Protein AF-0000000086485272 (afdb_homodimer)

InterPro domains:
  IPR001079 Galectin, carbohydrate recognition domain [PF00337] (6-134)
  IPR001079 Galectin, carbohydrate recognition domain [PS51304] (6-136)
  IPR001079 Galectin, carbohydrate recognition domain [SM00276] (4-136)
  IPR001079 Galectin, carbohydrate recognition domain [SM00908] (10-135)
  IPR001079 Galectin, carbohydrate recognition domain [cd00070] (5-134)
  IPR013320 Concanavalin A-like lectin/glucanase domain superfamily [SSF49899] (3-135)
  IPR044156 Galectin-like [PTHR11346] (3-134)

Solvent-accessible surface area (backbone atoms only — not comparable to full-atom values): 14208 Å² total; per-residue (Å²): 130,86,54,80,56,48,74,44,78,33,94,85,38,44,52,62,32,28,35,35,41,40,32,30,32,31,41,74,83,38,42,38,30,36,43,32,34,18,45,46,92,52,87,75,41,34,20,65,33,35,41,32,46,25,61,74,77,55,34,30,42,34,35,33,31,52,89,80,37,74,56,74,75,44,69,49,86,53,55,98,70,50,64,67,34,74,49,41,36,38,44,28,27,34,91,62,24,42,36,32,26,50,70,90,36,83,60,44,75,46,63,61,83,52,72,61,63,50,27,32,26,42,36,41,34,53,40,55,48,79,71,46,77,44,79,82,130,85,54,78,59,46,73,45,78,34,93,84,39,45,52,63,32,29,34,37,40,41,31,32,31,30,43,74,83,38,41,40,30,36,42,33,34,18,45,44,91,53,85,74,41,34,18,66,34,34,42,33,47,25,61,74,75,54,35,29,40,34,34,32,30,52,90,77,36,72,56,75,75,43,68,50,84,56,55,97,71,50,65,67,35,74,50,42,36,38,43,29,27,32,90,61,24,40,36,31,26,52,72,90,37,82,60,44,75,45,64,59,82,52,71,61,62,51,28,31,28,42,35,42,33,52,40,57,48,80,71,47,78,44,80,83

Sequence (272 aa):
MTTTPHKTVLPEGIRVGNVMRIRGVVPDQAGRFHVNLLCSEEQGADAALHFNPRLDTSEVVFNTKEQGKWGREERGAGIPFQRGQPFEVLIIVTEDSFKTVVGDQEYLLFRHRMPPARVHLVEVGGDVQLHSLKVFMTTTPHKTVLPEGIRVGNVMRIRGVVPDQAGRFHVNLLCSEEQGADAALHFNPRLDTSEVVFNTKEQGKWGREERGAGIPFQRGQPFEVLIIVTEDSFKTVVGDQEYLLFRHRMPPARVHLVEVGGDVQLHSLKVF

Secondary structure (DSSP, 8-state):
-----EEEE-TT---TT-EEEEEEE--TT--BEEEEEES-SSTT--EEEEEEEETTTTEEEEEEEETTEE---EE-SS----TTSEEEEEEEE-SSEEEEEETTEEEEEEE-SS-GGG--EEEEEES-EEEEEEE-/-----EEEE-TT---TT-EEEEEEE--TT--BEEEEEES-SSTT--EEEEEEEETTTTEEEEEEEETTEE---EE-SS----TTSEEEEEEEE-SSEEEEEETTEEEEEEE-SS-GGG--EEEEEES-EEEEEEE-

pLDDT: mean 95.89, std 7.11, range [39.34, 98.88]

Structure (mmCIF, N/CA/C/O backbone):
data_AF-0000000086485272-model_v1
#
loop_
_entity.id
_entity.type
_entity.pdbx_description
1 polymer Galectin
#
loop_
_atom_site.group_PDB
_atom_site.id
_atom_site.type_symbol
_atom_site.label_atom_id
_atom_site.label_alt_id
_atom_site.label_comp_id
_atom_site.label_asym_id
_atom_site.label_entity_id
_atom_site.label_seq_id
_atom_site.pdbx_PDB_ins_code
_atom_site.Cartn_x
_atom_site.Cartn_y
_atom_site.Cartn_z
_atom_site.occupancy
_atom_site.B_iso_or_equiv
_atom_site.auth_seq_id
_atom_site.auth_comp_id
_atom_site.auth_asym_id
_atom_site.auth_atom_id
_atom_site.pdbx_PDB_model_num
ATOM 1 N N . MET A 1 1 ? -12.383 17.422 23.625 1 39.34 1 MET A N 1
ATOM 2 C CA . MET A 1 1 ? -11.727 16.266 24.25 1 39.34 1 MET A CA 1
ATOM 3 C C . MET A 1 1 ? -10.523 15.828 23.422 1 39.34 1 MET A C 1
ATOM 5 O O . MET A 1 1 ? -10.656 15.469 22.25 1 39.34 1 MET A O 1
ATOM 9 N N . THR A 1 2 ? -9.398 16.531 23.656 1 51.19 2 THR A N 1
ATOM 10 C CA . THR A 1 2 ? -8.18 16.312 22.891 1 51.19 2 THR A CA 1
ATOM 11 C C . THR A 1 2 ? -7.703 14.867 23.031 1 51.19 2 THR A C 1
ATOM 13 O O . THR A 1 2 ? -7.469 14.391 24.141 1 51.19 2 THR A O 1
ATOM 16 N N . THR A 1 3 ? -8.258 13.906 22.266 1 66.81 3 THR A N 1
ATOM 17 C CA . THR A 1 3 ? -7.895 12.492 22.375 1 66.81 3 THR A CA 1
ATOM 18 C C . THR A 1 3 ? -6.398 12.305 22.172 1 66.81 3 THR A C 1
ATOM 20 O O . THR A 1 3 ? -5.77 13.047 21.406 1 66.81 3 THR A O 1
ATOM 23 N N . THR A 1 4 ? -5.715 11.789 23.266 1 86.19 4 THR A N 1
ATOM 24 C CA . THR A 1 4 ? -4.297 11.445 23.234 1 86.19 4 THR A CA 1
ATOM 25 C C . THR A 1 4 ? -3.934 10.797 21.906 1 86.19 4 THR A C 1
ATOM 27 O O . THR A 1 4 ? -4.578 9.828 21.484 1 86.19 4 THR A O 1
ATOM 30 N N . PRO A 1 5 ? -2.963 11.445 21.281 1 92.69 5 PRO A N 1
ATOM 31 C CA . PRO A 1 5 ? -2.566 10.867 19.984 1 92.69 5 PRO A CA 1
ATOM 32 C C . PRO A 1 5 ? -2.051 9.438 20.125 1 92.69 5 PRO A C 1
ATOM 34 O O . PRO A 1 5 ? -1.473 9.078 21.156 1 92.69 5 PRO A O 1
ATOM 37 N N . HIS A 1 6 ? -2.373 8.672 19.141 1 95.5 6 HIS A N 1
ATOM 38 C CA . HIS A 1 6 ? -1.81 7.332 19.016 1 95.5 6 HIS A CA 1
ATOM 39 C C . HIS A 1 6 ? -0.39 7.379 18.469 1 95.5 6 HIS A C 1
ATOM 41 O O . HIS A 1 6 ? -0.123 8.094 17.5 1 95.5 6 HIS A O 1
ATOM 47 N N . LYS A 1 7 ? 0.5 6.645 19.062 1 95.25 7 LYS A N 1
ATOM 48 C CA . LYS A 1 7 ? 1.887 6.617 18.609 1 95.25 7 LYS A CA 1
ATOM 49 C C . LYS A 1 7 ? 2.357 5.184 18.375 1 95.25 7 LYS A C 1
ATOM 51 O O . LYS A 1 7 ? 2.061 4.285 19.156 1 95.25 7 LYS A O 1
ATOM 56 N N . THR A 1 8 ? 2.949 4.984 17.328 1 95.56 8 THR A N 1
ATOM 57 C CA . THR A 1 8 ? 3.59 3.719 16.984 1 95.56 8 THR A CA 1
ATOM 58 C C . THR A 1 8 ? 5.082 3.918 16.75 1 95.56 8 THR A C 1
ATOM 60 O O . THR A 1 8 ? 5.477 4.652 15.836 1 95.56 8 THR A O 1
ATOM 63 N N . VAL A 1 9 ? 5.852 3.309 17.547 1 96.12 9 VAL A N 1
ATOM 64 C CA . VAL A 1 9 ? 7.301 3.404 17.391 1 96.12 9 VAL A CA 1
ATOM 65 C C . VAL A 1 9 ? 7.762 2.488 16.266 1 96.12 9 VAL A C 1
ATOM 67 O O . VAL A 1 9 ? 7.238 1.387 16.094 1 96.12 9 VAL A O 1
ATOM 70 N N . LEU A 1 10 ? 8.664 2.979 15.492 1 95.81 10 LEU A N 1
ATOM 71 C CA . LEU A 1 10 ? 9.281 2.229 14.406 1 95.81 10 LEU A CA 1
ATOM 72 C C . LEU A 1 10 ? 10.727 1.869 14.734 1 95.81 10 LEU A C 1
ATOM 74 O O . LEU A 1 10 ? 11.648 2.576 14.328 1 95.81 10 LEU A O 1
ATOM 78 N N . PRO A 1 11 ? 10.961 0.787 15.352 1 89.19 11 PRO A N 1
ATOM 79 C CA . PRO A 1 11 ? 12.305 0.462 15.844 1 89.19 11 PRO A CA 1
ATOM 80 C C . PRO A 1 11 ? 13.344 0.426 14.727 1 89.19 11 PRO A C 1
ATOM 82 O O . PRO A 1 11 ? 14.5 0.796 14.945 1 89.19 11 PRO A O 1
ATOM 85 N N . GLU A 1 12 ? 12.977 0.047 13.492 1 89.31 12 GLU A N 1
ATOM 86 C CA . GLU A 1 12 ? 13.922 -0.072 12.383 1 89.31 12 GLU A CA 1
ATOM 87 C C . GLU A 1 12 ? 13.922 1.188 11.523 1 89.31 12 GLU A C 1
ATOM 89 O O . GLU A 1 12 ? 14.641 1.262 10.523 1 89.31 12 GLU A O 1
ATOM 94 N N . GLY A 1 13 ? 13.148 2.164 11.992 1 93.69 13 GLY A N 1
ATOM 95 C CA . GLY A 1 13 ? 13 3.334 11.133 1 93.69 13 GLY A CA 1
ATOM 96 C C . GLY A 1 13 ? 12.273 3.039 9.836 1 93.69 13 GLY A C 1
ATOM 97 O O . GLY A 1 13 ? 11.586 2.021 9.719 1 93.69 13 GLY A O 1
ATOM 98 N N . ILE A 1 14 ? 12.328 4.059 8.93 1 95.31 14 ILE A N 1
ATOM 99 C CA . ILE A 1 14 ? 11.672 3.82 7.652 1 95.31 14 ILE A CA 1
ATOM 100 C C . ILE A 1 14 ? 12.68 3.951 6.52 1 95.31 14 ILE A C 1
ATOM 102 O O . ILE A 1 14 ? 13.68 4.66 6.648 1 95.31 14 ILE A O 1
ATOM 106 N N . ARG A 1 15 ? 12.539 3.258 5.5 1 94.31 15 ARG A N 1
ATOM 107 C CA . ARG A 1 15 ? 13.336 3.287 4.281 1 94.31 15 ARG A CA 1
ATOM 108 C C . ARG A 1 15 ? 12.453 3.219 3.043 1 94.31 15 ARG A C 1
ATOM 110 O O . ARG A 1 15 ? 11.258 2.945 3.145 1 94.31 15 ARG A O 1
ATOM 117 N N . VAL A 1 16 ? 13.086 3.461 1.922 1 94.56 16 VAL A N 1
ATOM 118 C CA . VAL A 1 16 ? 12.383 3.363 0.649 1 94.56 16 VAL A CA 1
ATOM 119 C C . VAL A 1 16 ? 11.688 2.004 0.545 1 94.56 16 VAL A C 1
ATOM 121 O O . VAL A 1 16 ? 12.281 0.974 0.874 1 94.56 16 VAL A O 1
ATOM 124 N N . GLY A 1 17 ? 10.461 2.055 0.183 1 93.56 17 GLY A N 1
ATOM 125 C CA . GLY A 1 17 ? 9.711 0.816 0.055 1 93.56 17 GLY A CA 1
ATOM 126 C C . GLY A 1 17 ? 8.797 0.545 1.238 1 93.56 17 GLY A C 1
ATOM 127 O O . GLY A 1 17 ? 7.898 -0.29 1.156 1 93.56 17 GLY A O 1
ATOM 128 N N . ASN A 1 18 ? 9.07 1.239 2.35 1 96.5 18 ASN A N 1
ATOM 129 C CA . ASN A 1 18 ? 8.117 1.126 3.451 1 96.5 18 ASN A CA 1
ATOM 130 C C . ASN A 1 18 ? 6.77 1.752 3.096 1 96.5 18 ASN A C 1
ATOM 132 O O . ASN A 1 18 ? 6.715 2.752 2.379 1 96.5 18 ASN A O 1
ATOM 136 N N . VAL A 1 19 ? 5.711 1.141 3.52 1 97.44 19 VAL A N 1
ATOM 137 C CA . VAL A 1 19 ? 4.352 1.636 3.344 1 97.44 19 VAL A CA 1
ATOM 138 C C . VAL A 1 19 ? 3.639 1.68 4.695 1 97.44 19 VAL A C 1
ATOM 140 O O . VAL A 1 19 ? 3.678 0.71 5.457 1 97.44 19 VAL A O 1
ATOM 143 N N . MET A 1 20 ? 3.096 2.777 5.07 1 97.81 20 MET A N 1
ATOM 144 C CA . MET A 1 20 ? 2.225 2.906 6.234 1 97.81 20 MET A CA 1
ATOM 145 C C . MET A 1 20 ? 0.76 2.971 5.812 1 97.81 20 MET A C 1
ATOM 147 O O . MET A 1 20 ? 0.395 3.764 4.941 1 97.81 20 MET A O 1
ATOM 151 N N . ARG A 1 21 ? 0.016 2.129 6.336 1 98.25 21 ARG A N 1
ATOM 152 C CA . ARG A 1 21 ? -1.421 2.119 6.078 1 98.25 21 ARG A CA 1
ATOM 153 C C . ARG A 1 21 ? -2.197 2.592 7.305 1 98.25 21 ARG A C 1
ATOM 155 O O . ARG A 1 21 ? -2.094 1.997 8.375 1 98.25 21 ARG A O 1
ATOM 162 N N . ILE A 1 22 ? -2.963 3.654 7.137 1 98.5 22 ILE A N 1
ATOM 163 C CA . ILE A 1 22 ? -3.775 4.219 8.211 1 98.5 22 ILE A CA 1
ATOM 164 C C . ILE A 1 22 ? -5.254 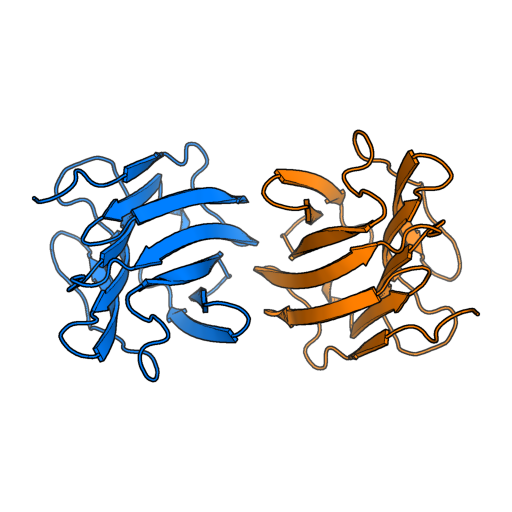4.121 7.84 1 98.5 22 ILE A C 1
ATOM 166 O O . ILE A 1 22 ? -5.668 4.586 6.777 1 98.5 22 ILE A O 1
ATOM 170 N N . ARG A 1 23 ? -5.996 3.486 8.641 1 98.38 23 ARG A N 1
ATOM 171 C CA . ARG A 1 23 ? -7.438 3.375 8.438 1 98.38 23 ARG A CA 1
ATOM 172 C C . ARG A 1 23 ? -8.203 3.939 9.633 1 98.38 23 ARG A C 1
ATOM 174 O O . ARG A 1 23 ? -7.801 3.736 10.781 1 98.38 23 ARG A O 1
ATOM 181 N N . GLY A 1 24 ? -9.258 4.652 9.328 1 98.12 24 GLY A N 1
ATOM 182 C CA . GLY A 1 24 ? -10.102 5.207 10.367 1 98.12 24 GLY A CA 1
ATOM 183 C C . GLY A 1 24 ? -11.391 5.809 9.836 1 98.12 24 GLY A C 1
ATOM 184 O O . GLY A 1 24 ? -11.781 5.543 8.695 1 98.12 24 GLY A O 1
ATOM 185 N N . VAL A 1 25 ? -12.039 6.566 10.703 1 98.38 25 VAL A N 1
ATOM 186 C CA . VAL A 1 25 ? -13.258 7.293 10.359 1 98.38 25 VAL A CA 1
ATOM 187 C C . VAL A 1 25 ? -13.133 8.75 10.805 1 98.38 25 VAL A C 1
ATOM 189 O O . VAL A 1 25 ? -12.609 9.031 11.883 1 98.38 25 VAL A O 1
ATOM 192 N N . VAL A 1 26 ? -13.578 9.555 9.938 1 97.75 26 VAL A N 1
ATOM 193 C CA . VAL A 1 26 ? -13.664 10.961 10.32 1 97.75 26 VAL A CA 1
ATOM 194 C C . VAL A 1 26 ? -14.992 11.227 11.023 1 97.75 26 VAL A C 1
ATOM 196 O O . VAL A 1 26 ? -16.047 11.156 10.406 1 97.75 26 VAL A O 1
ATOM 199 N N . PRO A 1 27 ? -14.867 11.57 12.312 1 97.81 27 PRO A N 1
ATOM 200 C CA . PRO A 1 27 ? -16.125 11.805 13.016 1 97.81 27 PRO A CA 1
ATOM 201 C C . PRO A 1 27 ? -16.953 12.938 12.406 1 97.81 27 PRO A C 1
ATOM 203 O O . PRO A 1 27 ? -16.391 13.82 11.742 1 97.81 27 PRO A O 1
ATOM 206 N N . ASP A 1 28 ? -18.25 13 12.648 1 97.75 28 ASP A N 1
ATOM 207 C CA . ASP A 1 28 ? -19.172 13.961 12.062 1 97.75 28 ASP A CA 1
ATOM 208 C C . ASP A 1 28 ? -18.781 15.391 12.422 1 97.75 28 ASP A C 1
ATOM 210 O O . ASP A 1 28 ? -18.938 16.312 11.609 1 97.75 28 ASP A O 1
ATOM 214 N N . GLN A 1 29 ? -18.266 15.578 13.57 1 96.62 29 GLN A N 1
ATOM 215 C CA . GLN A 1 29 ? -17.953 16.922 14.031 1 96.62 29 GLN A CA 1
ATOM 216 C C . GLN A 1 29 ? -16.469 17.234 13.906 1 96.62 29 GLN A C 1
ATOM 218 O O . GLN A 1 29 ? -15.969 18.172 14.523 1 96.62 29 GLN A O 1
ATOM 223 N N . ALA A 1 30 ? -15.82 16.469 13.125 1 96.5 30 ALA A N 1
ATOM 224 C CA . ALA A 1 30 ? -14.367 16.578 13.047 1 96.5 30 ALA A CA 1
ATOM 225 C C . ALA A 1 30 ? -13.945 17.906 12.422 1 96.5 30 ALA A C 1
ATOM 227 O O . ALA A 1 30 ? -14.516 18.328 11.414 1 96.5 30 ALA A O 1
ATOM 228 N N . GLY A 1 31 ? -13.031 18.547 13.078 1 97.31 31 GLY A N 1
ATOM 229 C CA . GLY A 1 31 ? -12.375 19.688 12.469 1 97.31 31 GLY A CA 1
ATOM 230 C C . GLY A 1 31 ? -11.125 19.328 11.695 1 97.31 31 GLY A C 1
ATOM 231 O O . GLY A 1 31 ? -11.039 19.562 10.492 1 97.31 31 GLY A O 1
ATOM 232 N N . ARG A 1 32 ? -10.188 18.797 12.445 1 97.56 32 ARG A N 1
ATOM 233 C CA . ARG A 1 32 ? -8.93 18.438 11.797 1 97.56 32 ARG A CA 1
ATOM 234 C C . ARG A 1 32 ? -8.273 17.25 12.484 1 97.56 32 ARG A C 1
ATOM 236 O O . ARG A 1 32 ? -8.508 17 13.672 1 97.56 32 ARG A O 1
ATOM 243 N N . PHE A 1 33 ? -7.484 16.5 11.742 1 98.25 33 PHE A N 1
ATOM 244 C CA . PHE A 1 33 ? -6.621 15.461 12.297 1 98.25 33 PHE A CA 1
ATOM 245 C C . PHE A 1 33 ? -5.266 15.461 11.602 1 98.25 33 PHE A C 1
ATOM 247 O O . PHE A 1 33 ? -5.023 16.266 10.695 1 98.25 33 PHE A O 1
ATOM 254 N N . HIS A 1 34 ? -4.328 14.641 12.133 1 98.56 34 HIS A N 1
ATOM 255 C CA . HIS A 1 34 ? -3.016 14.648 11.5 1 98.56 34 HIS A CA 1
ATOM 256 C C . HIS A 1 34 ? -2.326 13.297 11.648 1 98.56 34 HIS A C 1
ATOM 258 O O . HIS A 1 34 ? -2.666 12.516 12.547 1 98.56 34 HIS A O 1
ATOM 264 N N . VAL A 1 35 ? -1.521 13.031 10.727 1 98.69 35 VAL A N 1
ATOM 265 C CA . VAL A 1 35 ? -0.51 11.977 10.805 1 98.69 35 VAL A CA 1
ATOM 266 C C . VAL A 1 35 ? 0.884 12.602 10.742 1 98.69 35 VAL A C 1
ATOM 268 O O . VAL A 1 35 ? 1.215 13.305 9.781 1 98.69 35 VAL A O 1
ATOM 271 N N . ASN A 1 36 ? 1.636 12.375 11.75 1 98.62 36 ASN A N 1
ATOM 272 C CA . ASN A 1 36 ? 3.014 12.852 11.789 1 98.62 36 ASN A CA 1
ATOM 273 C C . ASN A 1 36 ? 4.008 11.703 11.711 1 98.62 36 ASN A C 1
ATOM 275 O O . ASN A 1 36 ? 3.863 10.695 12.406 1 98.62 36 ASN A O 1
ATOM 279 N N . LEU A 1 37 ? 4.965 11.82 10.82 1 98.75 37 LEU A N 1
ATOM 280 C CA . LEU A 1 37 ? 6.168 10.992 10.883 1 98.75 37 LEU A CA 1
ATOM 281 C C . LEU A 1 37 ? 7.273 11.703 11.656 1 98.75 37 LEU A C 1
ATOM 283 O O . LEU A 1 37 ? 7.934 12.602 11.117 1 98.75 37 LEU A O 1
ATOM 287 N N . LEU A 1 38 ? 7.453 11.297 12.883 1 98.5 38 LEU A N 1
ATOM 288 C CA . LEU A 1 38 ? 8.281 12.031 13.836 1 98.5 38 LEU A CA 1
ATOM 289 C C . LEU A 1 38 ? 9.672 11.398 13.938 1 98.5 38 LEU A C 1
ATOM 291 O O . LEU A 1 38 ? 9.82 10.188 13.758 1 98.5 38 LEU A O 1
ATOM 295 N N . CYS A 1 39 ? 10.633 12.219 14.32 1 97.75 39 CYS A N 1
ATOM 296 C CA . CYS A 1 39 ? 12.023 11.773 14.352 1 97.75 39 CYS A CA 1
ATOM 297 C C . CYS A 1 39 ? 12.422 11.328 15.75 1 97.75 39 CYS A C 1
ATOM 299 O O . CYS A 1 39 ? 13.484 10.734 15.938 1 97.75 39 CYS A O 1
ATOM 301 N N . SER A 1 40 ? 11.609 11.648 16.734 1 94.62 40 SER A N 1
ATOM 302 C CA . SER A 1 40 ? 11.836 11.203 18.094 1 94.62 40 SER A CA 1
ATOM 303 C C . SER A 1 40 ? 10.547 11.219 18.906 1 94.62 40 SER A C 1
ATOM 305 O O . SER A 1 40 ? 9.516 11.695 18.438 1 94.62 40 SER A O 1
ATOM 307 N N . GLU A 1 41 ? 10.57 10.664 20.109 1 92.88 41 GLU A N 1
ATOM 308 C CA . GLU A 1 41 ? 9.406 10.625 20.984 1 92.88 41 GLU A CA 1
ATOM 309 C C . GLU A 1 41 ? 9.305 11.891 21.828 1 92.88 41 GLU A C 1
ATOM 311 O O . GLU A 1 41 ? 8.328 12.086 22.547 1 92.88 41 GLU A O 1
ATOM 316 N N . GLU A 1 42 ? 10.195 12.703 21.656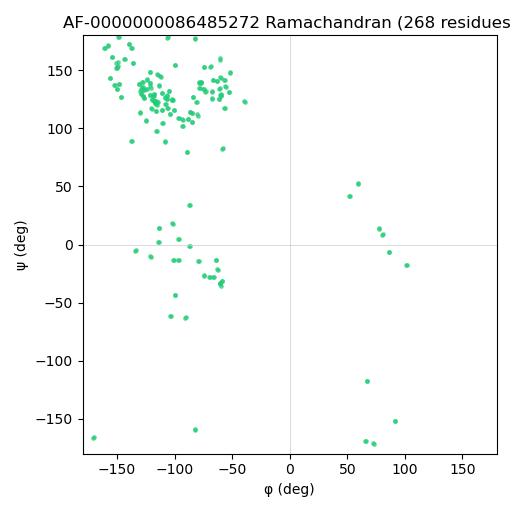 1 92.44 42 GLU A N 1
ATOM 317 C CA . GLU A 1 42 ? 10.234 13.906 22.484 1 92.44 42 GLU A CA 1
ATOM 318 C C . GLU A 1 42 ? 9.164 14.906 22.062 1 92.44 42 GLU A C 1
ATOM 320 O O . GLU A 1 42 ? 8.758 14.938 20.906 1 92.44 42 GLU A O 1
ATOM 325 N N . GLN A 1 43 ? 8.781 15.68 23.031 1 90.75 43 GLN A N 1
ATOM 326 C CA . GLN A 1 43 ? 7.883 16.781 22.703 1 90.75 43 GLN A CA 1
ATOM 327 C C . GLN A 1 43 ? 8.523 17.75 21.719 1 90.75 43 GLN A C 1
ATOM 329 O O . GLN A 1 43 ? 9.695 18.109 21.859 1 90.75 43 GLN A O 1
ATOM 334 N N . GLY A 1 44 ? 7.758 18.062 20.797 1 92.25 44 GLY A N 1
ATOM 335 C CA . GLY A 1 44 ? 8.266 19.016 19.812 1 92.25 44 GLY A CA 1
ATOM 336 C C . GLY A 1 44 ? 9.211 18.391 18.812 1 92.25 44 GLY A C 1
ATOM 337 O O . GLY A 1 44 ? 9.992 19.094 18.156 1 92.25 44 GLY A O 1
ATOM 338 N N . ALA A 1 45 ? 9.219 17.109 18.766 1 96.44 45 ALA A N 1
ATOM 339 C CA . ALA A 1 45 ? 10.102 16.391 17.844 1 96.44 45 ALA A CA 1
ATOM 340 C C . ALA A 1 45 ? 9.945 16.906 16.422 1 96.44 45 ALA A C 1
ATOM 342 O O . ALA A 1 45 ? 8.867 17.359 16.031 1 96.44 45 ALA A O 1
ATOM 343 N N . ASP A 1 46 ? 11.086 16.844 15.672 1 98.19 46 ASP A N 1
ATOM 344 C CA . ASP A 1 46 ? 11.016 17.094 14.242 1 98.19 46 ASP A CA 1
ATOM 345 C C . ASP A 1 46 ? 10.039 16.156 13.562 1 98.19 46 ASP A C 1
ATOM 347 O O . ASP A 1 46 ? 9.898 14.992 13.969 1 98.19 46 ASP A O 1
ATOM 351 N N . ALA A 1 47 ? 9.32 16.656 12.609 1 98.69 47 ALA A N 1
ATOM 352 C CA . ALA A 1 47 ? 8.43 15.867 11.773 1 98.69 47 ALA A CA 1
ATOM 353 C C . ALA A 1 47 ? 8.883 15.883 10.32 1 98.69 47 ALA A C 1
ATOM 355 O O . ALA A 1 47 ? 8.906 16.938 9.68 1 98.69 47 ALA A O 1
ATOM 356 N N . ALA A 1 48 ? 9.273 14.703 9.867 1 98.75 48 ALA A N 1
ATOM 357 C CA . ALA A 1 48 ? 9.656 14.617 8.461 1 98.75 48 ALA A CA 1
ATOM 358 C C . ALA A 1 48 ? 8.461 14.859 7.547 1 98.75 48 ALA A C 1
ATOM 360 O O . ALA A 1 48 ? 8.617 15.367 6.434 1 98.75 48 ALA A O 1
ATOM 361 N N . LEU A 1 49 ? 7.285 14.531 8.047 1 98.88 49 LEU A N 1
ATOM 362 C CA . LEU A 1 49 ? 6.023 14.766 7.352 1 98.88 49 LEU A CA 1
ATOM 363 C C . LEU A 1 49 ? 4.906 15.086 8.336 1 98.88 49 LEU A C 1
ATOM 365 O O . LEU A 1 49 ? 4.746 14.391 9.344 1 98.88 49 LEU A O 1
ATOM 369 N N . HIS A 1 50 ? 4.301 16.094 8.109 1 98.81 50 HIS A N 1
ATOM 370 C CA . HIS A 1 50 ? 3.029 16.469 8.711 1 98.81 50 HIS A CA 1
ATOM 371 C C . HIS A 1 50 ? 1.897 16.422 7.691 1 98.81 50 HIS A C 1
ATOM 373 O O . HIS A 1 50 ? 1.874 17.219 6.75 1 98.81 50 HIS A O 1
ATOM 379 N N . PHE A 1 51 ? 1.105 15.438 7.762 1 98.88 51 PHE A N 1
ATOM 380 C CA . PHE A 1 51 ? -0.084 15.258 6.938 1 98.88 51 PHE A CA 1
ATOM 381 C C . PHE A 1 51 ? -1.341 15.641 7.711 1 98.88 51 PHE A C 1
ATOM 383 O O . PHE A 1 51 ? -1.715 14.969 8.672 1 98.88 51 PHE A O 1
ATOM 390 N N . ASN A 1 52 ? -1.992 16.672 7.215 1 98.62 52 ASN A N 1
ATOM 391 C CA . ASN A 1 52 ? -2.975 17.328 8.078 1 98.62 52 ASN A CA 1
ATOM 392 C C . ASN A 1 52 ? -4.254 17.672 7.32 1 98.62 52 ASN A C 1
ATOM 394 O O . ASN A 1 52 ? -4.406 18.781 6.824 1 98.62 52 ASN A O 1
ATOM 398 N N . PRO A 1 53 ? -5.219 16.734 7.281 1 98.44 53 PRO A N 1
ATOM 399 C CA . PRO A 1 53 ? -6.547 17.078 6.766 1 98.44 53 PRO A CA 1
ATOM 400 C C . PRO A 1 53 ? -7.293 18.062 7.672 1 98.44 53 PRO A C 1
ATOM 402 O O . PRO A 1 53 ? -7.406 17.828 8.875 1 98.44 53 PRO A O 1
ATOM 405 N N . ARG A 1 54 ? -7.68 19.062 7.062 1 98.38 54 ARG A N 1
ATOM 406 C CA . ARG A 1 54 ? -8.461 20.094 7.738 1 98.38 54 ARG A CA 1
ATOM 407 C C . ARG A 1 54 ? -9.859 20.203 7.133 1 98.38 54 ARG A C 1
ATOM 409 O O . ARG A 1 54 ? -10.055 20.906 6.137 1 98.38 54 ARG A O 1
ATOM 416 N N . LEU A 1 55 ? -10.797 19.562 7.77 1 97.88 55 LEU A N 1
ATOM 417 C CA . LEU A 1 55 ? -12.156 19.562 7.238 1 97.88 55 LEU A CA 1
ATOM 418 C C . LEU A 1 55 ? -12.836 20.906 7.477 1 97.88 55 LEU A C 1
ATOM 420 O O . LEU A 1 55 ? -13.742 21.281 6.73 1 97.88 55 LEU A O 1
ATOM 424 N N . ASP A 1 56 ? -12.391 21.547 8.477 1 97.25 56 ASP A N 1
ATOM 425 C CA . ASP A 1 56 ? -13 22.828 8.812 1 97.25 56 ASP A CA 1
ATOM 426 C C . ASP A 1 56 ? -12.656 23.891 7.758 1 97.25 56 ASP A C 1
ATOM 428 O O . ASP A 1 56 ? -13.43 24.812 7.531 1 97.25 56 ASP A O 1
ATOM 432 N N . THR A 1 57 ? -11.484 23.766 7.074 1 97.06 57 THR A N 1
ATOM 433 C CA . THR A 1 57 ? -11.094 24.719 6.039 1 97.06 57 THR A CA 1
ATOM 434 C C . THR A 1 57 ? -11.062 24.047 4.672 1 97.06 57 THR A C 1
ATOM 436 O O . THR A 1 57 ? -10.625 24.641 3.688 1 97.06 57 THR A O 1
ATOM 439 N N . SER A 1 58 ? -11.406 22.781 4.562 1 96.62 58 SER A N 1
ATOM 440 C CA . SER A 1 58 ? -11.516 21.984 3.344 1 96.62 58 SER A CA 1
ATOM 441 C C . SER A 1 58 ? -10.195 21.938 2.594 1 96.62 58 SER A C 1
ATOM 443 O O . SER A 1 58 ? -10.141 22.203 1.39 1 96.62 58 SER A O 1
ATOM 445 N N . GLU A 1 59 ? -9.172 21.578 3.293 1 98.12 59 GLU A N 1
ATOM 446 C CA . GLU A 1 59 ? -7.844 21.438 2.695 1 98.12 59 GLU A CA 1
ATOM 447 C C . GLU A 1 59 ? -7.027 20.359 3.41 1 98.12 59 GLU A C 1
ATOM 449 O O . GLU A 1 59 ? -7.336 20 4.543 1 98.12 59 GLU A O 1
ATOM 454 N N . VAL A 1 60 ? -6.074 19.844 2.693 1 98.62 60 VAL A N 1
ATOM 455 C CA . VAL A 1 60 ? -5.082 18.969 3.318 1 98.62 60 VAL A CA 1
ATOM 456 C C . VAL A 1 60 ? -3.707 19.625 3.256 1 98.62 60 VAL A C 1
ATOM 458 O O . VAL A 1 60 ? -3.207 19.938 2.172 1 98.62 60 VAL A O 1
ATOM 461 N N . VAL A 1 61 ? -3.117 19.797 4.375 1 98.69 61 VAL A N 1
ATOM 462 C CA . VAL A 1 61 ? -1.84 20.5 4.457 1 98.69 61 VAL A CA 1
ATOM 463 C C . VAL A 1 61 ? -0.711 19.5 4.684 1 98.69 61 VAL A C 1
ATOM 465 O O . VAL A 1 61 ? -0.838 18.594 5.508 1 98.69 61 VAL A O 1
ATOM 468 N N . PHE A 1 62 ? 0.368 19.656 3.879 1 98.81 62 PHE A N 1
ATOM 469 C CA . PHE A 1 62 ? 1.615 18.922 4.039 1 98.81 62 PHE A CA 1
ATOM 470 C C . PHE A 1 62 ? 2.75 19.859 4.441 1 98.81 62 PHE A C 1
ATOM 472 O O . PHE A 1 62 ? 2.85 20.984 3.932 1 98.81 62 PHE A O 1
ATOM 479 N N . ASN A 1 63 ? 3.5 19.375 5.367 1 98.81 63 ASN A N 1
ATOM 480 C CA . ASN A 1 63 ? 4.605 20.219 5.812 1 98.81 63 ASN A CA 1
ATOM 481 C C . ASN A 1 63 ? 5.664 19.406 6.551 1 98.81 63 ASN A C 1
ATOM 483 O O . ASN A 1 63 ? 5.488 18.203 6.777 1 98.81 63 ASN A O 1
ATOM 487 N N . THR A 1 64 ? 6.789 19.969 6.805 1 98.81 64 THR A N 1
ATOM 488 C CA . THR A 1 64 ? 7.863 19.422 7.625 1 98.81 64 THR A CA 1
ATOM 489 C C . THR A 1 64 ? 8.18 20.359 8.789 1 98.81 64 THR A C 1
ATOM 491 O O . THR A 1 64 ? 8.172 21.578 8.625 1 98.81 64 THR A O 1
ATOM 494 N N . LYS A 1 65 ? 8.352 19.812 9.938 1 98.69 65 LYS A N 1
ATOM 495 C CA . LYS A 1 65 ? 8.82 20.578 11.086 1 98.69 65 LYS A CA 1
ATOM 496 C C . LYS A 1 65 ? 10.273 20.25 11.414 1 98.69 65 LYS A C 1
ATOM 498 O O . LYS A 1 65 ? 10.609 19.094 11.68 1 98.69 65 LYS A O 1
ATOM 503 N N . GLU A 1 66 ? 11.07 21.203 11.312 1 97.5 66 GLU A N 1
ATOM 504 C CA . GLU A 1 66 ? 12.492 21.016 11.602 1 97.5 66 GLU A CA 1
ATOM 505 C C . GLU A 1 66 ? 12.992 22.047 12.602 1 97.5 66 GLU A C 1
ATOM 507 O O . GLU A 1 66 ? 12.789 23.234 12.422 1 97.5 66 GLU A O 1
ATOM 512 N N . GLN A 1 67 ? 13.625 21.531 13.641 1 95.44 67 GLN A N 1
ATOM 513 C CA . GLN A 1 67 ? 14.164 22.391 14.695 1 95.44 67 GLN A CA 1
ATOM 514 C C . GLN A 1 67 ? 13.102 23.344 15.211 1 95.44 67 GLN A C 1
ATOM 516 O O . GLN A 1 67 ? 13.352 24.547 15.32 1 95.44 67 GLN A O 1
ATOM 521 N N . GLY A 1 68 ? 11.977 22.875 15.375 1 93.94 68 GLY A N 1
ATOM 522 C CA . GLY A 1 68 ? 10.891 23.609 16 1 93.94 68 GLY A CA 1
ATOM 523 C C . GLY A 1 68 ? 10.195 24.562 15.047 1 93.94 68 GLY A C 1
ATOM 524 O O . GLY A 1 68 ? 9.312 25.312 15.461 1 93.94 68 GLY A O 1
ATOM 525 N N . LYS A 1 69 ? 10.508 24.5 13.766 1 97.44 69 LYS A N 1
ATOM 526 C CA . LYS A 1 69 ? 9.938 25.438 12.797 1 97.44 69 LYS A CA 1
ATOM 527 C C . LYS A 1 69 ? 9.258 24.688 11.656 1 97.44 69 LYS A C 1
ATOM 529 O O . LYS A 1 69 ? 9.82 23.75 11.094 1 97.44 69 LYS A O 1
ATOM 534 N N . TRP A 1 70 ? 8.094 25.188 11.383 1 98.25 70 TRP A N 1
ATOM 535 C CA . TRP A 1 70 ? 7.387 24.672 10.219 1 98.25 70 TRP A CA 1
ATOM 536 C C . TRP A 1 70 ? 7.957 25.25 8.93 1 98.25 70 TRP A C 1
ATOM 538 O O . TRP A 1 70 ? 8.297 26.438 8.867 1 98.25 70 TRP A O 1
ATOM 548 N N . GLY A 1 71 ? 8.031 24.344 7.945 1 98.44 71 GLY A N 1
ATOM 549 C CA . GLY A 1 71 ? 8.422 24.812 6.625 1 98.44 71 GLY A CA 1
ATOM 550 C C . GLY A 1 71 ? 7.266 25.406 5.832 1 98.44 71 GLY A C 1
ATOM 551 O O . GLY A 1 71 ? 6.281 25.859 6.41 1 98.44 71 GLY A O 1
ATOM 552 N N . ARG A 1 72 ? 7.512 25.422 4.52 1 98.19 72 ARG A N 1
ATOM 553 C CA . ARG A 1 72 ? 6.445 25.875 3.641 1 98.19 72 ARG A CA 1
ATOM 554 C C . ARG A 1 72 ? 5.355 24.828 3.494 1 98.19 72 ARG A C 1
ATOM 556 O O . ARG A 1 72 ? 5.645 23.656 3.219 1 98.19 72 ARG A O 1
ATOM 563 N N . GLU A 1 73 ? 4.188 25.281 3.605 1 9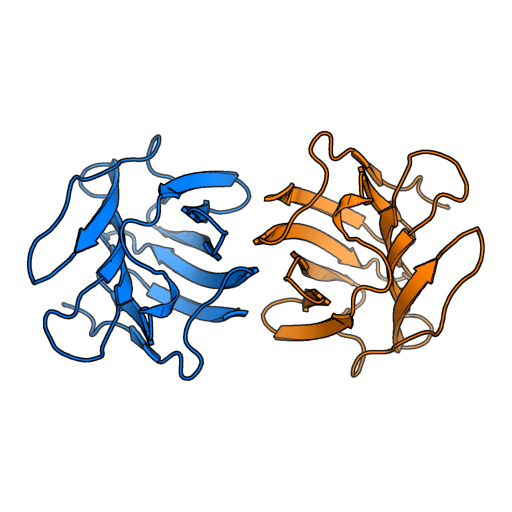8.62 73 GLU A N 1
ATOM 564 C CA . GLU A 1 73 ? 3.062 24.359 3.465 1 98.62 73 GLU A CA 1
ATOM 565 C C . GLU A 1 73 ? 2.805 24.016 1.998 1 98.62 73 GLU A C 1
ATOM 567 O O . GLU A 1 73 ? 2.941 24.891 1.126 1 98.62 73 GLU A O 1
ATOM 572 N N . GLU A 1 74 ? 2.512 22.781 1.775 1 98.5 74 GLU A N 1
ATOM 573 C CA . GLU A 1 74 ? 1.988 22.344 0.487 1 98.5 74 GLU A CA 1
ATOM 574 C C . GLU A 1 74 ? 0.561 21.812 0.621 1 98.5 74 GLU A C 1
ATOM 576 O O . GLU A 1 74 ? 0.181 21.297 1.671 1 98.5 74 GLU A O 1
ATOM 581 N N . ARG A 1 75 ? -0.213 22.016 -0.387 1 97.88 75 ARG A N 1
ATOM 582 C CA . ARG A 1 75 ? -1.608 21.594 -0.35 1 97.88 75 ARG A CA 1
ATOM 583 C C . ARG A 1 75 ? -1.96 20.766 -1.577 1 97.88 75 ARG A C 1
ATOM 585 O O . ARG A 1 75 ? -1.531 21.078 -2.689 1 97.88 75 ARG A O 1
ATOM 592 N N . GLY A 1 76 ? -2.664 19.688 -1.317 1 94.25 76 GLY A N 1
ATOM 593 C CA . GLY A 1 76 ? -3.178 18.906 -2.426 1 94.25 76 GLY A CA 1
ATOM 594 C C . GLY A 1 76 ? -4.469 19.453 -3 1 94.25 76 GLY A C 1
ATOM 595 O O . GLY A 1 76 ? -5.012 20.438 -2.492 1 94.25 76 GLY A O 1
ATOM 596 N N . ALA A 1 77 ? -4.906 18.75 -4.039 1 90.94 77 ALA A N 1
ATOM 597 C CA . ALA A 1 77 ? -6.148 19.172 -4.68 1 90.94 77 ALA A CA 1
ATOM 598 C C . ALA A 1 77 ? -7.363 18.672 -3.902 1 90.94 77 ALA A C 1
ATOM 600 O O . ALA A 1 77 ? -7.578 17.453 -3.795 1 90.94 77 ALA A O 1
ATOM 601 N N . GLY A 1 78 ? -8.078 19.609 -3.309 1 92 78 GLY A N 1
ATOM 602 C CA . GLY A 1 78 ? -9.312 19.266 -2.631 1 92 78 GLY A CA 1
ATOM 603 C C . GLY A 1 78 ? -9.086 18.516 -1.33 1 92 78 GLY A C 1
ATOM 604 O O . GLY A 1 78 ? -7.98 18.531 -0.786 1 92 78 GLY A O 1
ATOM 605 N N . ILE A 1 79 ? -10.172 18.016 -0.776 1 95.25 79 ILE A N 1
ATOM 606 C CA . ILE A 1 79 ? -10.125 17.266 0.479 1 95.25 79 ILE A CA 1
ATOM 607 C C . ILE A 1 79 ? -10.766 15.898 0.29 1 95.25 79 ILE A C 1
ATOM 609 O O . ILE A 1 79 ? -11.984 15.789 0.153 1 95.25 79 ILE A O 1
ATOM 613 N N . PRO A 1 80 ? -9.992 14.898 0.241 1 97.19 80 PRO A N 1
ATOM 614 C CA . PRO A 1 80 ? -10.531 13.562 -0.032 1 97.19 80 PRO A CA 1
ATOM 615 C C . PRO A 1 80 ? -11 12.844 1.232 1 97.19 80 P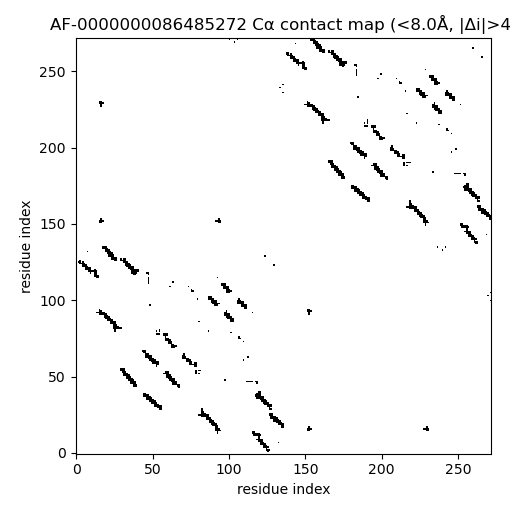RO A C 1
ATOM 617 O O . PRO A 1 80 ? -10.789 11.641 1.374 1 97.19 80 PRO A O 1
ATOM 620 N N . PHE A 1 81 ? -11.523 13.547 2.188 1 97.94 81 PHE A N 1
ATOM 621 C CA . PHE A 1 81 ? -12.07 13.031 3.438 1 97.94 81 PHE A CA 1
ATOM 622 C C . PHE A 1 81 ? -13.477 13.562 3.674 1 97.94 81 PHE A C 1
ATOM 624 O O . PHE A 1 81 ? -13.781 14.703 3.342 1 97.94 81 PHE A O 1
ATOM 631 N N . GLN A 1 82 ? -14.281 12.734 4.137 1 97.31 82 GLN A N 1
ATOM 632 C CA . GLN A 1 82 ? -15.656 13.125 4.422 1 97.31 82 GLN A CA 1
ATOM 633 C C . GLN A 1 82 ? -16.062 12.719 5.836 1 97.31 82 GLN A C 1
ATOM 635 O O . GLN A 1 82 ? -15.797 11.586 6.262 1 97.31 82 GLN A O 1
ATOM 640 N N . ARG A 1 83 ? -16.672 13.656 6.516 1 97.94 83 ARG A N 1
ATOM 641 C CA . ARG A 1 83 ? -17.172 13.359 7.852 1 97.94 83 ARG A CA 1
ATOM 642 C C . ARG A 1 83 ? -18.125 12.172 7.82 1 97.94 83 ARG A C 1
ATOM 644 O O . ARG A 1 83 ? -18.938 12.047 6.902 1 97.94 83 ARG A O 1
ATOM 651 N N . GLY A 1 84 ? -17.922 11.32 8.789 1 98.06 84 GLY A N 1
ATOM 652 C CA . GLY A 1 84 ? -18.797 10.172 8.914 1 98.06 84 GLY A CA 1
ATOM 653 C C . GLY A 1 84 ? -18.359 8.992 8.055 1 98.06 84 GLY A C 1
ATOM 654 O O . GLY A 1 84 ? -18.953 7.914 8.125 1 98.06 84 GLY A O 1
ATOM 655 N N . GLN A 1 85 ? -17.391 9.102 7.238 1 97.62 85 GLN A N 1
ATOM 656 C CA . GLN A 1 85 ? -16.984 8.062 6.301 1 97.62 85 GLN A CA 1
ATOM 657 C C . GLN A 1 85 ? -15.609 7.496 6.668 1 97.62 85 GLN A C 1
ATOM 659 O O . GLN A 1 85 ? -14.758 8.211 7.203 1 97.62 85 GLN A O 1
ATOM 664 N N . PRO A 1 86 ? -15.469 6.176 6.426 1 98.12 86 PRO A N 1
ATOM 665 C CA . PRO A 1 86 ? -14.141 5.59 6.613 1 98.12 86 PRO A CA 1
ATOM 666 C C . PRO A 1 86 ? -13.133 6.062 5.566 1 98.12 86 PRO A C 1
ATOM 668 O O . PRO A 1 86 ? -13.523 6.52 4.488 1 98.12 86 PRO A O 1
ATOM 671 N N . PHE A 1 87 ? -11.914 6.055 5.938 1 98.31 87 PHE A N 1
ATOM 672 C CA . P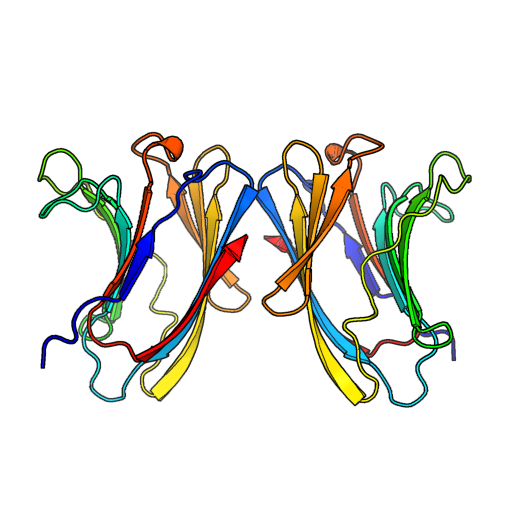HE A 1 87 ? -10.852 6.379 4.996 1 98.31 87 PHE A CA 1
ATOM 673 C C . PHE A 1 87 ? -9.688 5.398 5.133 1 98.31 87 PHE A C 1
ATOM 675 O O . PHE A 1 87 ? -9.562 4.719 6.152 1 98.31 87 PHE A O 1
ATOM 682 N N . GLU A 1 88 ? -8.914 5.258 4.102 1 98.31 88 GLU A N 1
ATOM 683 C CA . GLU A 1 88 ? -7.605 4.613 4.113 1 98.31 88 GLU A CA 1
ATOM 684 C C . GLU A 1 88 ? -6.547 5.504 3.469 1 98.31 88 GLU A C 1
ATOM 686 O O . GLU A 1 88 ? -6.773 6.07 2.396 1 98.31 88 GLU A O 1
ATOM 691 N N . VAL A 1 89 ? -5.488 5.676 4.145 1 98.56 89 VAL A N 1
ATOM 692 C CA . VAL A 1 89 ? -4.34 6.41 3.627 1 98.56 89 VAL A CA 1
ATOM 693 C C . VAL A 1 89 ? -3.127 5.484 3.545 1 98.56 89 VAL A C 1
ATOM 695 O O . VAL A 1 89 ? -2.838 4.746 4.488 1 98.56 89 VAL A O 1
ATOM 698 N N . LEU A 1 90 ? -2.48 5.418 2.408 1 98.62 90 LEU A N 1
ATOM 699 C CA . LEU A 1 90 ? -1.139 4.852 2.305 1 98.62 90 LEU A CA 1
ATOM 700 C C . LEU A 1 90 ? -0.091 5.957 2.203 1 98.62 90 LEU A C 1
ATOM 702 O O . LEU A 1 90 ? -0.236 6.883 1.406 1 98.62 90 LEU A O 1
ATOM 706 N N . ILE A 1 91 ? 0.838 5.945 3.051 1 98.69 91 ILE A N 1
ATOM 707 C CA . ILE A 1 91 ? 2.041 6.758 2.9 1 98.69 91 ILE A CA 1
ATOM 708 C C . ILE A 1 91 ? 3.205 5.875 2.453 1 98.69 91 ILE A C 1
ATOM 710 O O . ILE A 1 91 ? 3.641 4.988 3.193 1 98.69 91 ILE A O 1
ATOM 714 N N . ILE A 1 92 ? 3.656 6.074 1.272 1 98.12 92 ILE A N 1
ATOM 715 C CA . ILE A 1 92 ? 4.691 5.254 0.651 1 98.12 92 ILE A CA 1
ATOM 716 C C . ILE A 1 92 ? 6.004 6.031 0.604 1 98.12 92 ILE A C 1
ATOM 718 O O . ILE A 1 92 ? 6.059 7.148 0.082 1 98.12 92 ILE A O 1
ATOM 722 N N . VAL A 1 93 ? 7.02 5.418 1.15 1 97.81 93 VAL A N 1
ATOM 723 C CA . VAL A 1 93 ? 8.328 6.055 1.134 1 97.81 93 VAL A CA 1
ATOM 724 C C . VAL A 1 93 ? 9.039 5.746 -0.182 1 97.81 93 VAL A C 1
ATOM 726 O O . VAL A 1 93 ? 9.344 4.586 -0.472 1 97.81 93 VAL A O 1
ATOM 729 N N . THR A 1 94 ? 9.219 6.75 -0.958 1 96.5 94 THR A N 1
ATOM 730 C CA . THR A 1 94 ? 9.977 6.605 -2.195 1 96.5 94 THR A CA 1
ATOM 731 C C . THR A 1 94 ? 11.352 7.258 -2.064 1 96.5 94 THR A C 1
ATOM 733 O O . THR A 1 94 ? 11.695 7.789 -1.007 1 96.5 94 THR A O 1
ATOM 736 N N . GLU A 1 95 ? 12.133 7.152 -3.104 1 94.19 95 GLU A N 1
ATOM 737 C CA . GLU A 1 95 ? 13.492 7.691 -3.07 1 94.19 95 GLU A CA 1
ATOM 738 C C . GLU A 1 95 ? 13.477 9.195 -2.828 1 94.19 95 GLU A C 1
ATOM 740 O O . GLU A 1 95 ? 14.312 9.719 -2.082 1 94.19 95 GLU A O 1
ATOM 745 N N . ASP A 1 96 ? 12.422 9.836 -3.371 1 96.56 96 ASP A N 1
ATOM 746 C CA . ASP A 1 96 ? 12.539 11.289 -3.363 1 96.56 96 ASP A CA 1
ATOM 747 C C . ASP A 1 96 ? 11.391 11.93 -2.588 1 96.56 96 ASP A C 1
ATOM 749 O O . ASP A 1 96 ? 11.406 13.133 -2.332 1 96.56 96 ASP A O 1
ATOM 753 N N . SER A 1 97 ? 10.398 11.102 -2.258 1 98.06 97 SER A N 1
ATOM 754 C CA . SER A 1 97 ? 9.203 11.727 -1.713 1 98.06 97 SER A CA 1
ATOM 755 C C . SER A 1 97 ? 8.43 10.766 -0.812 1 98.06 97 SER A C 1
ATOM 757 O O . SER A 1 97 ? 8.711 9.57 -0.793 1 98.06 97 SER A O 1
ATOM 759 N N . PHE A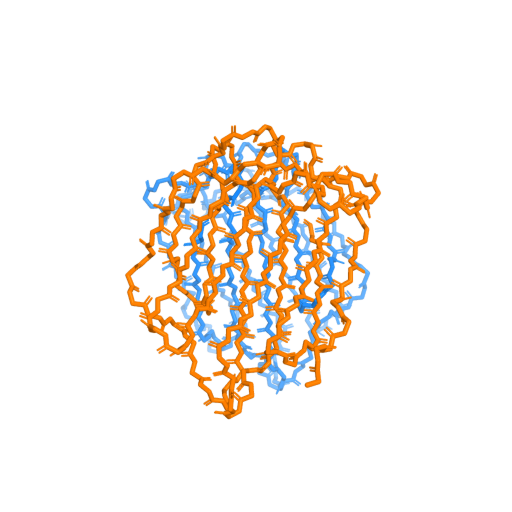 1 98 ? 7.559 11.305 0.032 1 98.5 98 PHE A N 1
ATOM 760 C CA . PHE A 1 98 ? 6.422 10.57 0.58 1 98.5 98 PHE A CA 1
ATOM 761 C C . PHE A 1 98 ? 5.234 10.625 -0.372 1 98.5 98 PHE A C 1
ATOM 763 O O . PHE A 1 98 ? 4.645 11.688 -0.578 1 98.5 98 PHE A O 1
ATOM 770 N N . LYS A 1 99 ? 5.008 9.555 -1.007 1 98.19 99 LYS A N 1
ATOM 771 C CA . LYS A 1 99 ? 3.805 9.461 -1.83 1 98.19 99 LYS A CA 1
ATOM 772 C C . LYS A 1 99 ? 2.58 9.141 -0.98 1 98.19 99 LYS A C 1
ATOM 774 O O . LYS A 1 99 ? 2.586 8.172 -0.216 1 98.19 99 LYS A O 1
ATOM 779 N N . THR A 1 100 ? 1.561 9.953 -1.007 1 98.5 100 THR A N 1
ATOM 780 C CA . THR A 1 100 ? 0.345 9.719 -0.233 1 98.5 100 THR A CA 1
ATOM 781 C C . THR A 1 100 ? -0.799 9.281 -1.143 1 98.5 100 THR A C 1
ATOM 783 O O . THR A 1 100 ? -1.049 9.898 -2.178 1 98.5 100 THR A O 1
ATOM 786 N N . VAL A 1 101 ? -1.412 8.195 -0.778 1 98.25 101 VAL A N 1
ATOM 787 C CA . VAL A 1 101 ? -2.562 7.656 -1.497 1 98.25 101 VAL A CA 1
ATOM 788 C C . VAL A 1 101 ? -3.785 7.645 -0.583 1 98.25 101 VAL A C 1
ATOM 790 O O . VAL A 1 101 ? -3.73 7.125 0.533 1 98.25 101 VAL A O 1
ATOM 793 N N . VAL A 1 102 ? -4.82 8.258 -0.97 1 98 102 VAL A N 1
ATOM 794 C CA . VAL A 1 102 ? -6.082 8.227 -0.239 1 98 102 VAL A CA 1
ATOM 795 C C . VAL A 1 102 ? -7.117 7.438 -1.036 1 98 102 VAL A C 1
ATOM 797 O O . VAL A 1 102 ? -7.473 7.82 -2.154 1 98 102 VAL A O 1
ATOM 800 N N . GLY A 1 103 ? -7.535 6.336 -0.449 1 95.5 103 GLY A N 1
ATOM 801 C CA . GLY A 1 103 ? -8.32 5.398 -1.235 1 95.5 103 GLY A CA 1
ATOM 802 C C . GLY A 1 103 ? -7.523 4.742 -2.348 1 95.5 103 GLY A C 1
ATOM 803 O O . GLY A 1 103 ? -6.539 4.043 -2.086 1 95.5 103 GLY A O 1
ATOM 804 N N . ASP A 1 104 ? -7.965 5 -3.572 1 94.44 104 ASP A N 1
ATOM 805 C CA . ASP A 1 104 ? -7.293 4.379 -4.711 1 94.44 104 ASP A CA 1
ATOM 806 C C . ASP A 1 104 ? -6.594 5.426 -5.578 1 94.44 104 ASP A C 1
ATOM 808 O O . ASP A 1 104 ? -6.176 5.133 -6.699 1 94.44 104 ASP A O 1
ATOM 812 N N . GLN A 1 105 ? -6.492 6.625 -4.953 1 94.56 105 GLN A N 1
ATOM 813 C CA . GLN A 1 105 ? -5.961 7.711 -5.77 1 94.56 105 GLN A CA 1
ATOM 814 C C . GLN A 1 105 ? -4.703 8.305 -5.141 1 94.56 105 GLN A C 1
ATOM 816 O O . GLN A 1 105 ? -4.691 8.633 -3.953 1 94.56 105 GLN A O 1
ATOM 821 N N . GLU A 1 106 ? -3.666 8.375 -6.023 1 95.56 106 GLU A N 1
ATOM 822 C CA . GLU A 1 106 ? -2.516 9.156 -5.586 1 95.56 106 GLU A CA 1
ATOM 823 C C . GLU A 1 106 ? -2.906 10.609 -5.312 1 95.56 106 GLU A C 1
ATOM 825 O O . GLU A 1 106 ? -3.596 11.234 -6.125 1 95.56 106 GLU A O 1
ATOM 830 N N . TYR A 1 107 ? -2.547 11.164 -4.133 1 97.38 107 TYR A N 1
ATOM 831 C CA . TYR A 1 107 ? -3.021 12.484 -3.719 1 97.38 107 TYR A CA 1
ATOM 832 C C . TYR A 1 107 ? -1.93 13.531 -3.885 1 97.38 107 TYR A C 1
ATOM 834 O O . TYR A 1 107 ? -2.047 14.43 -4.723 1 97.38 107 TYR A O 1
ATOM 842 N N . LEU A 1 108 ? -0.834 13.375 -3.195 1 97.62 108 LEU A N 1
ATOM 843 C CA . LEU A 1 108 ? 0.264 14.336 -3.289 1 97.62 108 LEU A CA 1
ATOM 844 C C . LEU A 1 108 ? 1.604 13.648 -3.045 1 97.62 108 LEU A C 1
ATOM 846 O O . LEU A 1 108 ? 1.721 12.805 -2.156 1 97.62 108 LEU A O 1
ATOM 850 N N . LEU A 1 109 ? 2.574 13.969 -3.938 1 97.5 109 LEU A N 1
ATOM 851 C CA . LEU A 1 109 ? 3.969 13.617 -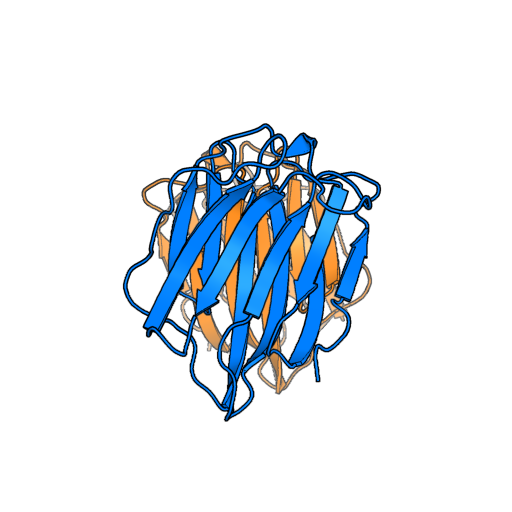3.695 1 97.5 109 LEU A CA 1
ATOM 852 C C . LEU A 1 109 ? 4.68 14.711 -2.906 1 97.5 109 LEU A C 1
ATOM 854 O O . LEU A 1 109 ? 4.902 15.805 -3.422 1 97.5 109 LEU A O 1
ATOM 858 N N . PHE A 1 110 ? 4.984 14.43 -1.616 1 98.69 110 PHE A N 1
ATOM 859 C CA . PHE A 1 110 ? 5.66 15.414 -0.773 1 98.69 110 PHE A CA 1
ATOM 860 C C . PHE A 1 110 ? 7.16 15.156 -0.736 1 98.69 110 PHE A C 1
ATOM 862 O O . PHE A 1 110 ? 7.617 14.203 -0.096 1 98.69 110 PHE A O 1
ATOM 869 N N . ARG A 1 111 ? 7.91 16.031 -1.38 1 98.5 111 ARG A N 1
ATOM 870 C CA . ARG A 1 111 ? 9.352 15.812 -1.473 1 98.5 111 ARG A CA 1
ATOM 871 C C . ARG A 1 111 ? 10 15.836 -0.092 1 98.5 111 ARG A C 1
ATOM 873 O O . ARG A 1 111 ? 9.633 16.656 0.756 1 98.5 111 ARG A O 1
ATOM 880 N N . HIS A 1 112 ? 10.969 14.891 0.007 1 98.56 112 HIS A N 1
ATOM 881 C CA . HIS A 1 112 ? 11.672 14.836 1.282 1 98.56 112 HIS A CA 1
ATOM 882 C C . HIS A 1 112 ? 12.398 16.141 1.563 1 98.56 112 HIS A C 1
ATOM 884 O O . HIS A 1 112 ? 13.18 16.609 0.736 1 98.56 112 HIS A O 1
ATOM 890 N N . ARG A 1 113 ? 12.141 16.734 2.678 1 98.5 113 ARG A N 1
ATOM 891 C CA . ARG A 1 113 ? 12.867 17.922 3.098 1 98.5 113 ARG A CA 1
ATOM 892 C C . ARG A 1 113 ? 13.945 17.578 4.125 1 98.5 113 ARG A C 1
ATOM 894 O O . ARG A 1 113 ? 14.789 18.406 4.453 1 98.5 113 ARG A O 1
ATOM 901 N N . MET A 1 114 ? 13.891 16.391 4.66 1 97.62 114 MET A N 1
ATOM 902 C CA . MET A 1 114 ? 14.906 15.75 5.496 1 97.62 114 MET A CA 1
ATOM 903 C C . MET A 1 114 ? 14.977 14.258 5.207 1 97.62 114 MET A C 1
ATOM 905 O O . MET A 1 114 ? 14.047 13.68 4.645 1 97.62 114 MET A O 1
ATOM 909 N N . PRO A 1 115 ? 16.094 13.625 5.559 1 96.5 115 PRO A N 1
ATOM 910 C CA . PRO A 1 115 ? 16.188 12.195 5.277 1 96.5 115 PRO A CA 1
ATOM 911 C C . PRO A 1 115 ? 15.102 11.375 5.969 1 96.5 115 PRO A C 1
ATOM 913 O O . PRO A 1 115 ? 14.945 11.461 7.188 1 96.5 115 PRO A O 1
ATOM 916 N N . PRO A 1 116 ? 14.43 10.555 5.195 1 96.75 116 PRO A N 1
ATOM 917 C CA . PRO A 1 116 ? 13.352 9.758 5.793 1 96.75 116 PRO A CA 1
ATOM 918 C C . PRO A 1 116 ? 13.859 8.789 6.859 1 96.75 116 PRO A C 1
ATOM 920 O O . PRO A 1 116 ? 13.102 8.391 7.746 1 96.75 116 PRO A O 1
ATOM 923 N N . ALA A 1 117 ? 15.133 8.469 6.805 1 95.62 117 ALA A N 1
ATOM 924 C CA . ALA A 1 117 ? 15.734 7.539 7.754 1 95.62 117 ALA A CA 1
ATOM 925 C C . ALA A 1 117 ? 15.688 8.094 9.172 1 95.62 117 ALA A C 1
ATOM 927 O O . ALA A 1 117 ? 15.898 7.359 10.141 1 95.62 117 ALA A O 1
ATOM 928 N N . ARG A 1 118 ? 15.391 9.367 9.32 1 96.69 118 ARG A N 1
ATOM 929 C CA . ARG A 1 118 ? 15.32 10 10.633 1 96.69 118 ARG A CA 1
ATOM 930 C C . ARG A 1 118 ? 14 9.68 11.32 1 96.69 118 ARG A C 1
ATOM 932 O O . ARG A 1 118 ? 13.844 9.914 12.523 1 96.69 118 ARG A O 1
ATOM 939 N N . VAL A 1 119 ? 13.039 9.18 10.617 1 98 119 VAL A N 1
ATOM 940 C CA . VAL A 1 119 ? 11.711 8.914 11.156 1 98 119 VAL A CA 1
ATOM 941 C C . VAL A 1 119 ? 11.758 7.691 12.07 1 98 119 VAL A C 1
ATOM 943 O O . VAL A 1 119 ? 12.297 6.648 11.695 1 98 119 VAL A O 1
ATOM 946 N N . HIS A 1 120 ? 11.164 7.867 13.258 1 96.62 120 HIS A N 1
ATOM 947 C CA . HIS A 1 120 ? 11.188 6.766 14.211 1 96.62 120 HIS A CA 1
ATOM 948 C C . HIS A 1 120 ? 9.812 6.539 14.836 1 96.62 120 HIS A C 1
ATOM 950 O O . HIS A 1 120 ? 9.617 5.582 15.586 1 96.62 120 HIS A O 1
ATOM 956 N N . LEU A 1 121 ? 8.953 7.379 14.5 1 97.44 121 LEU A N 1
ATOM 957 C CA . LEU A 1 121 ? 7.641 7.324 15.141 1 97.44 121 LEU A CA 1
ATOM 958 C C . LEU A 1 121 ? 6.547 7.793 14.18 1 97.44 121 LEU A C 1
ATOM 960 O O . LEU A 1 121 ? 6.73 8.766 13.453 1 97.44 121 LEU A O 1
ATOM 964 N N . VAL A 1 122 ? 5.395 7.051 14.211 1 98.31 122 VAL A N 1
ATOM 965 C CA . VAL A 1 122 ? 4.195 7.551 13.555 1 98.31 122 VAL A CA 1
ATOM 966 C C . VAL A 1 122 ? 3.168 7.98 14.594 1 98.31 122 VAL A C 1
ATOM 968 O O . VAL A 1 122 ? 2.846 7.215 15.508 1 98.31 122 VAL A O 1
ATOM 971 N N . GLU A 1 123 ? 2.715 9.18 14.477 1 98.25 123 GLU A N 1
ATOM 972 C CA . GLU A 1 123 ? 1.713 9.711 15.398 1 98.25 123 GLU A CA 1
ATOM 973 C C . GLU A 1 123 ? 0.425 10.07 14.664 1 98.25 123 GLU A C 1
ATOM 975 O O . GLU A 1 123 ? 0.463 10.719 13.617 1 98.25 123 GLU A O 1
ATOM 980 N N . VAL A 1 124 ? -0.716 9.594 15.148 1 98.25 124 VAL A N 1
ATOM 981 C CA . VAL A 1 124 ? -2.027 9.984 14.641 1 98.25 124 VAL A CA 1
ATOM 982 C C . VAL A 1 124 ? -2.814 10.695 15.734 1 98.25 124 VAL A C 1
ATOM 984 O O . VAL A 1 124 ? -2.988 10.164 16.828 1 98.25 124 VAL A O 1
ATOM 987 N N . GLY A 1 125 ? -3.248 11.914 15.422 1 97.62 125 GLY A N 1
ATOM 988 C CA . GLY A 1 125 ? -3.961 12.68 16.438 1 97.62 125 GLY A CA 1
ATOM 989 C C . GLY A 1 125 ? -5 13.609 15.852 1 97.62 125 GLY A C 1
ATOM 990 O O . GLY A 1 125 ? -5.133 13.719 14.633 1 97.62 125 GLY A O 1
ATOM 991 N N . GLY A 1 126 ? -5.707 14.305 16.719 1 97.81 126 GLY A N 1
ATOM 992 C CA . GLY A 1 126 ? -6.793 15.18 16.312 1 97.81 126 GLY A CA 1
ATOM 993 C C . GLY A 1 126 ? -8.141 14.492 16.297 1 97.81 126 GLY A C 1
ATOM 994 O O . GLY A 1 126 ? -8.398 13.586 17.094 1 97.81 126 GLY A O 1
ATOM 995 N N . ASP A 1 127 ? -9 14.977 15.445 1 97.75 127 ASP A N 1
ATOM 996 C CA . ASP A 1 127 ? -10.375 14.5 15.391 1 97.75 127 ASP A CA 1
ATOM 997 C C . ASP A 1 127 ? -10.516 13.32 14.43 1 97.75 127 ASP A C 1
ATOM 999 O O . ASP A 1 127 ? -11.023 13.477 13.32 1 97.75 127 ASP A O 1
ATOM 1003 N N . VAL A 1 128 ? -10.133 12.195 14.945 1 97.94 128 VAL A N 1
ATOM 1004 C CA . VAL A 1 128 ? -10.148 11 14.102 1 97.94 128 VAL A CA 1
ATOM 1005 C C . VAL A 1 128 ? -10.359 9.758 14.969 1 97.94 128 VAL A C 1
ATOM 1007 O O . VAL A 1 128 ? -9.836 9.672 16.078 1 97.94 128 VAL A O 1
ATOM 1010 N N . GLN A 1 129 ? -11.156 8.914 14.516 1 97.69 129 GLN A N 1
ATOM 1011 C CA . GLN A 1 129 ? -11.242 7.578 15.094 1 97.69 129 GLN A CA 1
ATOM 1012 C C . GLN A 1 129 ? -10.336 6.602 14.352 1 97.69 129 GLN A C 1
ATOM 1014 O O . GLN A 1 129 ? -10.68 6.129 13.266 1 97.69 129 GLN A O 1
ATOM 1019 N N . LEU A 1 130 ? -9.242 6.207 14.984 1 98 130 LEU A N 1
ATOM 1020 C CA . LEU A 1 130 ? -8.25 5.34 14.359 1 98 130 LEU A CA 1
ATOM 1021 C C . LEU A 1 130 ? -8.656 3.875 14.477 1 98 130 LEU A C 1
ATOM 1023 O O . LEU A 1 130 ? -8.992 3.406 15.562 1 98 130 LEU A O 1
ATOM 1027 N N . HIS A 1 131 ? -8.688 3.209 13.375 1 97.81 131 HIS A N 1
ATOM 1028 C CA . HIS A 1 131 ? -9.008 1.786 13.375 1 97.81 131 HIS A CA 1
ATOM 1029 C C . HIS A 1 131 ? -7.746 0.936 13.273 1 97.81 131 HIS A C 1
ATOM 1031 O O . HIS A 1 131 ? -7.621 -0.081 13.961 1 97.81 131 HIS A O 1
ATOM 1037 N N . SER A 1 132 ? -6.828 1.267 12.445 1 97.69 132 SER A N 1
ATOM 1038 C CA . SER A 1 132 ? -5.598 0.493 12.312 1 97.69 132 SER A CA 1
ATOM 1039 C C . SER A 1 132 ? -4.465 1.347 11.758 1 97.69 132 SER A C 1
ATOM 1041 O O . SER A 1 132 ? -4.703 2.277 10.984 1 97.69 132 SER A O 1
ATOM 1043 N N . LEU A 1 133 ? -3.303 1.113 12.234 1 97.88 133 LEU A N 1
ATOM 1044 C CA . LEU A 1 133 ? -2.035 1.62 11.719 1 97.88 133 LEU A CA 1
ATOM 1045 C C . LEU A 1 133 ? -1.03 0.488 11.539 1 97.88 133 LEU A C 1
ATOM 1047 O O . LEU A 1 133 ? -0.653 -0.173 12.508 1 97.88 133 LEU A O 1
ATOM 1051 N N . LYS A 1 134 ? -0.674 0.212 10.273 1 96.94 134 LYS A N 1
ATOM 1052 C CA . LYS A 1 134 ? 0.277 -0.853 9.969 1 96.94 134 LYS A CA 1
ATOM 1053 C C . LYS A 1 134 ? 1.459 -0.319 9.164 1 96.94 134 LYS A C 1
ATOM 1055 O O . LYS A 1 134 ? 1.296 0.574 8.328 1 96.94 134 LYS A O 1
ATOM 1060 N N . VAL A 1 135 ? 2.557 -0.824 9.469 1 95.5 135 VAL A N 1
ATOM 1061 C CA . VAL A 1 135 ? 3.771 -0.477 8.734 1 95.5 135 VAL A CA 1
ATOM 1062 C C . VAL A 1 135 ? 4.363 -1.729 8.094 1 95.5 135 VAL A C 1
ATOM 1064 O O . VAL A 1 135 ? 4.559 -2.746 8.766 1 95.5 135 VAL A O 1
ATOM 1067 N N . PHE A 1 136 ? 4.523 -1.526 6.688 1 93.31 136 PHE A N 1
ATOM 1068 C CA . PHE A 1 136 ? 5.055 -2.65 5.926 1 93.31 136 PHE A CA 1
ATOM 1069 C C . PHE A 1 136 ? 6.43 -2.316 5.363 1 93.31 136 PHE A C 1
ATOM 1071 O O . PHE A 1 136 ? 6.719 -1.157 5.055 1 93.31 136 PHE A O 1
ATOM 1078 N N . MET B 1 1 ? -14.82 -21.859 -17.703 1 39.34 1 MET B N 1
ATOM 1079 C CA . MET B 1 1 ? -14.844 -20.594 -18.453 1 39.34 1 MET B CA 1
ATOM 1080 C C . MET B 1 1 ? -13.609 -19.766 -18.141 1 39.34 1 MET B C 1
ATOM 1082 O O . MET B 1 1 ? -13.375 -19.375 -16.984 1 39.34 1 MET B O 1
ATOM 1086 N N . THR B 1 2 ? -12.508 -20.125 -18.812 1 50.91 2 THR B N 1
ATOM 1087 C CA . THR B 1 2 ? -11.219 -19.484 -18.578 1 50.91 2 THR B CA 1
ATOM 1088 C C . THR B 1 2 ? -11.312 -17.984 -18.812 1 50.91 2 THR B C 1
ATOM 1090 O O . THR B 1 2 ? -11.727 -17.547 -19.891 1 50.91 2 THR B O 1
ATOM 1093 N N . THR B 1 3 ? -11.773 -17.188 -17.828 1 66.44 3 THR B N 1
ATOM 1094 C CA . THR B 1 3 ? -11.945 -15.75 -18 1 66.44 3 THR B CA 1
ATOM 1095 C C . THR B 1 3 ? -10.625 -15.094 -18.406 1 66.44 3 THR B C 1
ATOM 1097 O O . THR B 1 3 ? -9.547 -15.562 -18.016 1 66.44 3 THR B O 1
ATOM 1100 N N . THR B 1 4 ? -10.633 -14.477 -19.656 1 86.19 4 THR B N 1
ATOM 1101 C CA . THR B 1 4 ? -9.5 -13.711 -20.172 1 86.19 4 THR B CA 1
ATOM 1102 C C . THR B 1 4 ? -8.859 -12.891 -19.062 1 86.19 4 THR B C 1
ATOM 1104 O O . THR B 1 4 ? -9.547 -12.148 -18.359 1 86.19 4 THR B O 1
ATOM 1107 N N . PRO B 1 5 ? -7.578 -13.172 -18.922 1 92.75 5 PRO B N 1
ATOM 1108 C CA . PRO B 1 5 ? -6.898 -12.414 -17.875 1 92.75 5 PRO B CA 1
ATOM 1109 C C . PRO B 1 5 ? -6.953 -10.906 -18.094 1 92.75 5 PRO B C 1
ATOM 1111 O O . PRO B 1 5 ? -6.973 -10.453 -19.25 1 92.75 5 PRO B O 1
ATOM 1114 N N . HIS B 1 6 ? -7.082 -10.219 -17.016 1 95.62 6 HIS B N 1
ATOM 1115 C CA . HIS B 1 6 ? -6.965 -8.766 -17.047 1 95.62 6 HIS B CA 1
ATOM 1116 C C . HIS B 1 6 ? -5.508 -8.328 -17.109 1 95.62 6 HIS B C 1
ATOM 1118 O O . HIS B 1 6 ? -4.66 -8.852 -16.391 1 95.62 6 HIS B O 1
ATOM 1124 N N . LYS B 1 7 ? -5.207 -7.395 -17.969 1 95.25 7 LYS B N 1
ATOM 1125 C CA . LYS B 1 7 ? -3.84 -6.902 -18.109 1 95.25 7 LYS B CA 1
ATOM 1126 C C . LYS B 1 7 ? -3.787 -5.383 -17.984 1 95.25 7 LYS B C 1
ATOM 1128 O O . LYS B 1 7 ? -4.641 -4.676 -18.531 1 95.25 7 LYS B O 1
ATOM 1133 N N . THR B 1 8 ? -2.922 -4.945 -17.25 1 95.56 8 THR B N 1
ATOM 1134 C CA . THR B 1 8 ? -2.631 -3.521 -17.125 1 95.56 8 THR B CA 1
ATOM 1135 C C . THR B 1 8 ? -1.187 -3.227 -17.516 1 95.56 8 THR B C 1
ATOM 1137 O O . THR B 1 8 ? -0.252 -3.732 -16.891 1 95.56 8 THR B O 1
ATOM 1140 N N . VAL B 1 9 ? -1.042 -2.457 -18.516 1 96.12 9 VAL B N 1
ATOM 1141 C CA . VAL B 1 9 ? 0.294 -2.088 -18.969 1 96.12 9 VAL B CA 1
ATOM 1142 C C . VAL B 1 9 ? 0.867 -0.999 -18.062 1 96.12 9 VAL B C 1
ATOM 1144 O O . VAL B 1 9 ? 0.141 -0.105 -17.625 1 96.12 9 VAL B O 1
ATOM 1147 N N . LEU B 1 10 ? 2.1 -1.135 -17.766 1 95.75 10 LEU B N 1
ATOM 1148 C CA . LEU B 1 10 ? 2.836 -0.157 -16.969 1 95.75 10 LEU B CA 1
ATOM 1149 C C . LEU B 1 10 ? 3.826 0.612 -17.844 1 95.75 10 LEU B C 1
ATOM 1151 O O . LEU B 1 10 ? 5.004 0.258 -17.906 1 95.75 10 LEU B O 1
ATOM 1155 N N . PRO B 1 11 ? 3.443 1.671 -18.422 1 89.06 11 PRO B N 1
ATOM 1156 C CA . PRO B 1 11 ? 4.289 2.367 -19.391 1 89.06 11 PRO B CA 1
ATOM 1157 C C . PRO B 1 11 ? 5.633 2.799 -18.797 1 89.06 11 PRO B C 1
ATOM 1159 O O . PRO B 1 11 ? 6.648 2.791 -19.5 1 89.06 11 PRO B O 1
ATOM 1162 N N . GLU B 1 12 ? 5.711 3.119 -17.5 1 89.25 12 GLU B N 1
ATOM 1163 C CA . GLU B 1 12 ? 6.938 3.6 -16.875 1 89.25 12 GLU B CA 1
ATOM 1164 C C . GLU B 1 12 ? 7.68 2.467 -16.172 1 89.25 12 GLU B C 1
ATOM 1166 O O . GLU B 1 12 ? 8.719 2.689 -15.547 1 89.25 12 GLU B O 1
ATOM 1171 N N . GLY B 1 13 ? 7.121 1.273 -16.344 1 93.69 13 GLY B N 1
ATOM 1172 C CA . GLY B 1 13 ? 7.699 0.178 -15.578 1 93.69 13 GLY B CA 1
ATOM 1173 C C . GLY B 1 13 ? 7.508 0.323 -14.078 1 93.69 13 GLY B C 1
ATOM 1174 O O . GLY B 1 13 ? 6.633 1.068 -13.633 1 93.69 13 GLY B O 1
ATOM 1175 N N . ILE B 1 14 ? 8.234 -0.555 -13.344 1 95.38 14 ILE B N 1
ATOM 1176 C CA . ILE B 1 14 ? 8.109 -0.445 -11.898 1 95.38 14 ILE B CA 1
ATOM 1177 C C . ILE B 1 14 ? 9.484 -0.175 -11.281 1 95.38 14 ILE B C 1
ATOM 1179 O O . ILE B 1 14 ? 10.508 -0.544 -11.852 1 95.38 14 ILE B O 1
ATOM 1183 N N . ARG B 1 15 ? 9.555 0.505 -10.234 1 94.31 15 ARG B N 1
ATOM 1184 C CA . ARG B 1 15 ? 10.742 0.811 -9.453 1 94.31 15 ARG B CA 1
ATOM 1185 C C . ARG B 1 15 ? 10.469 0.685 -7.957 1 94.31 15 ARG B C 1
ATOM 1187 O O . ARG B 1 15 ? 9.312 0.562 -7.547 1 94.31 15 ARG B O 1
ATOM 1194 N N . VAL B 1 16 ? 11.547 0.728 -7.203 1 94.62 16 VAL B N 1
ATOM 1195 C CA . VAL B 1 16 ? 11.422 0.686 -5.75 1 94.62 16 VAL B CA 1
ATOM 1196 C C . VAL B 1 16 ? 10.445 1.764 -5.281 1 94.62 16 VAL B C 1
ATOM 1198 O O . VAL B 1 16 ? 10.508 2.906 -5.742 1 94.62 16 VAL B O 1
ATOM 1201 N N . GLY B 1 17 ? 9.555 1.358 -4.469 1 93.5 17 GLY B N 1
ATOM 1202 C CA . GLY B 1 17 ? 8.57 2.305 -3.961 1 93.5 17 GLY B CA 1
ATOM 1203 C C . GLY B 1 17 ? 7.227 2.199 -4.652 1 93.5 17 GLY B C 1
ATOM 1204 O O . GLY B 1 17 ? 6.223 2.717 -4.156 1 93.5 17 GLY B O 1
ATOM 1205 N N . ASN B 1 18 ? 7.215 1.553 -5.828 1 96.5 18 ASN B N 1
ATOM 1206 C CA . ASN B 1 18 ? 5.918 1.285 -6.441 1 96.5 18 ASN B CA 1
ATOM 1207 C C . ASN B 1 18 ? 5.102 0.295 -5.613 1 96.5 18 ASN B C 1
ATOM 1209 O O . ASN B 1 18 ? 5.66 -0.621 -5.004 1 96.5 18 ASN B O 1
ATOM 1213 N N . VAL B 1 19 ? 3.842 0.519 -5.527 1 97.44 19 VAL B N 1
ATOM 1214 C CA . VAL B 1 19 ? 2.9 -0.367 -4.852 1 97.44 19 VAL B CA 1
ATOM 1215 C C . VAL B 1 19 ? 1.757 -0.725 -5.797 1 97.44 19 VAL B C 1
ATOM 1217 O O . VAL B 1 19 ? 1.177 0.154 -6.441 1 97.44 19 VAL B O 1
ATOM 1220 N N . MET B 1 20 ? 1.476 -1.965 -6.004 1 97.81 20 MET B N 1
ATOM 1221 C CA . MET B 1 20 ? 0.294 -2.441 -6.719 1 97.81 20 MET B CA 1
ATOM 1222 C C . MET B 1 20 ? -0.772 -2.93 -5.742 1 97.81 20 MET B C 1
ATOM 1224 O O . MET B 1 20 ? -0.486 -3.736 -4.859 1 97.81 20 MET B O 1
ATOM 1228 N N . ARG B 1 21 ? -1.875 -2.398 -5.859 1 98.25 21 ARG B N 1
ATOM 1229 C CA . ARG B 1 21 ? -3.01 -2.816 -5.043 1 98.25 21 ARG B CA 1
ATOM 1230 C C . ARG B 1 21 ? -4.027 -3.59 -5.875 1 98.25 21 ARG B C 1
ATOM 1232 O O . ARG B 1 21 ? -4.559 -3.068 -6.859 1 98.25 21 ARG B O 1
ATOM 1239 N N . ILE B 1 22 ? -4.285 -4.824 -5.488 1 98.5 22 ILE B N 1
ATOM 1240 C CA . ILE B 1 22 ? -5.242 -5.68 -6.176 1 98.5 22 ILE B CA 1
ATOM 1241 C C . ILE B 1 22 ? -6.395 -6.027 -5.234 1 98.5 22 ILE B C 1
ATOM 1243 O O . ILE B 1 22 ? -6.172 -6.52 -4.125 1 98.5 22 ILE B O 1
ATOM 1247 N N . ARG B 1 23 ? -7.559 -5.703 -5.625 1 98.38 23 ARG B N 1
ATOM 1248 C CA . ARG B 1 23 ? -8.75 -6.039 -4.852 1 98.38 23 ARG B CA 1
ATOM 1249 C C . ARG B 1 23 ? -9.711 -6.895 -5.668 1 98.38 23 ARG B C 1
ATOM 1251 O O . ARG B 1 23 ? -9.898 -6.656 -6.863 1 98.38 23 ARG B O 1
ATOM 1258 N N . GLY B 1 24 ? -10.273 -7.883 -5.02 1 98.12 24 GLY B N 1
ATOM 1259 C CA . GLY B 1 24 ? -11.25 -8.75 -5.664 1 98.12 24 GLY B CA 1
ATOM 1260 C C . GLY B 1 24 ? -11.953 -9.68 -4.695 1 98.12 24 GLY B C 1
ATOM 1261 O O . GLY B 1 24 ? -11.906 -9.477 -3.482 1 98.12 24 GLY B O 1
ATOM 1262 N N . VAL B 1 25 ? -12.617 -10.664 -5.27 1 98.31 25 VAL B N 1
ATOM 1263 C CA . VAL B 1 25 ? -13.297 -11.711 -4.512 1 98.31 25 VAL B CA 1
ATOM 1264 C C . VAL B 1 25 ? -12.914 -13.078 -5.07 1 98.31 25 VAL B C 1
ATOM 1266 O O . VAL B 1 25 ? -12.812 -13.258 -6.289 1 98.31 25 VAL B O 1
ATOM 1269 N N . VAL B 1 26 ? -12.695 -13.93 -4.164 1 97.69 26 VAL B N 1
ATOM 1270 C CA . VAL B 1 26 ? -12.484 -15.312 -4.57 1 97.69 26 VAL B CA 1
ATOM 1271 C C . VAL B 1 26 ? -13.828 -16.031 -4.688 1 97.69 26 VAL B C 1
ATOM 1273 O O . VAL B 1 26 ? -14.508 -16.25 -3.686 1 97.69 26 VAL B O 1
ATOM 1276 N N . PRO B 1 27 ? -14.141 -16.406 -5.945 1 97.75 27 PRO B N 1
ATOM 1277 C CA . PRO B 1 27 ? -15.438 -17.062 -6.094 1 97.75 27 PRO B CA 1
ATOM 1278 C C . PRO B 1 27 ? -15.539 -18.344 -5.273 1 97.75 27 PRO B C 1
ATOM 1280 O O . PRO B 1 27 ? -14.516 -18.969 -4.957 1 97.75 27 PRO B O 1
ATOM 1283 N N . ASP B 1 28 ? -16.734 -18.828 -4.984 1 97.69 28 ASP B N 1
ATOM 1284 C CA . ASP B 1 28 ? -17 -20 -4.141 1 97.69 28 ASP B CA 1
ATOM 1285 C C . ASP B 1 28 ? -16.344 -21.25 -4.727 1 97.69 28 ASP B C 1
ATOM 1287 O O . ASP B 1 28 ? -15.867 -22.109 -3.986 1 97.69 28 ASP B O 1
ATOM 1291 N N . GLN B 1 29 ? -16.312 -21.344 -5.988 1 96.56 29 GLN B N 1
ATOM 1292 C CA . GLN B 1 29 ? -15.82 -22.562 -6.625 1 96.56 29 GLN B CA 1
ATOM 1293 C C . GLN B 1 29 ? -14.398 -22.375 -7.137 1 96.56 29 GLN B C 1
ATOM 1295 O O . GLN B 1 29 ? -13.922 -23.141 -7.977 1 96.56 29 GLN B O 1
ATOM 1300 N N . ALA B 1 30 ? -13.766 -21.391 -6.625 1 96.38 30 ALA B N 1
ATOM 1301 C CA . ALA B 1 30 ? -12.445 -21.031 -7.148 1 96.38 30 ALA B CA 1
ATOM 1302 C C . ALA B 1 30 ? -11.422 -22.125 -6.844 1 96.38 30 ALA B C 1
ATOM 1304 O O . ALA B 1 30 ? -11.367 -22.641 -5.723 1 96.38 30 ALA B O 1
ATOM 1305 N N . GLY B 1 31 ? -10.688 -22.484 -7.855 1 97.25 31 GLY B N 1
ATOM 1306 C CA . GLY B 1 31 ? -9.523 -23.328 -7.648 1 97.25 31 GLY B CA 1
ATOM 1307 C C . GLY B 1 31 ? -8.25 -22.531 -7.422 1 97.25 31 GLY B C 1
ATOM 1308 O O . GLY B 1 31 ? -7.613 -22.656 -6.371 1 97.25 31 GLY B O 1
ATOM 1309 N N . ARG B 1 32 ? -7.914 -21.812 -8.445 1 97.5 32 ARG B N 1
ATOM 1310 C CA . ARG B 1 32 ? -6.684 -21.031 -8.328 1 97.5 32 ARG B CA 1
ATOM 1311 C C . ARG B 1 32 ? -6.766 -19.75 -9.141 1 97.5 32 ARG B C 1
ATOM 1313 O O . ARG B 1 32 ? -7.52 -19.672 -10.117 1 97.5 32 ARG B O 1
ATOM 1320 N N . PHE B 1 33 ? -6.023 -18.719 -8.742 1 98.25 33 PHE B N 1
ATOM 1321 C CA . PHE B 1 33 ? -5.828 -17.5 -9.523 1 98.25 33 PHE B CA 1
ATOM 1322 C C . PHE B 1 33 ? -4.383 -17.031 -9.43 1 98.25 33 PHE B C 1
ATOM 1324 O O . PHE B 1 33 ? -3.559 -17.656 -8.758 1 98.25 33 PHE B O 1
ATOM 1331 N N . HIS B 1 34 ? -4.051 -16 -10.242 1 98.56 34 HIS B N 1
ATOM 1332 C CA . HIS B 1 34 ? -2.666 -15.555 -10.188 1 98.56 34 HIS B CA 1
ATOM 1333 C C . HIS B 1 34 ? -2.559 -14.07 -10.508 1 98.56 34 HIS B C 1
ATOM 1335 O O . HIS B 1 34 ? -3.451 -13.5 -11.141 1 98.56 34 HIS B O 1
ATOM 1341 N N . VAL B 1 35 ? -1.585 -13.5 -9.977 1 98.69 35 VAL B N 1
ATOM 1342 C CA . VAL B 1 35 ? -1.071 -12.195 -10.375 1 98.69 35 VAL B CA 1
ATOM 1343 C C . VAL B 1 35 ? 0.346 -12.344 -10.93 1 98.69 35 VAL B C 1
ATOM 1345 O O . VAL B 1 35 ? 1.236 -12.844 -10.234 1 98.69 35 VAL B O 1
ATOM 1348 N N . ASN B 1 36 ? 0.512 -11.961 -12.141 1 98.62 36 ASN B N 1
ATOM 1349 C CA . ASN B 1 36 ? 1.831 -11.992 -12.766 1 98.62 36 ASN B CA 1
ATOM 1350 C C . ASN B 1 36 ? 2.361 -10.578 -13.016 1 98.62 36 ASN B C 1
ATOM 1352 O O . ASN B 1 36 ? 1.64 -9.719 -13.523 1 98.62 36 ASN B O 1
ATOM 1356 N N . LEU B 1 37 ? 3.576 -10.344 -12.602 1 98.75 37 LEU B N 1
ATOM 1357 C CA . LEU B 1 37 ? 4.328 -9.188 -13.086 1 98.75 37 LEU B CA 1
ATOM 1358 C C . LEU B 1 37 ? 5.188 -9.57 -14.289 1 98.75 37 LEU B C 1
ATOM 1360 O O . LEU B 1 37 ? 6.25 -10.18 -14.133 1 98.75 37 LEU B O 1
ATOM 1364 N N . LEU B 1 38 ? 4.719 -9.219 -15.453 1 98.5 38 LEU B N 1
ATOM 1365 C CA . LEU B 1 38 ? 5.277 -9.719 -16.703 1 98.5 38 LEU B CA 1
ATOM 1366 C C . LEU B 1 38 ? 6.227 -8.695 -17.328 1 98.5 38 LEU B C 1
ATOM 1368 O O . LEU B 1 38 ? 6.051 -7.488 -17.141 1 98.5 38 LEU B O 1
ATOM 1372 N N . CYS B 1 39 ? 7.148 -9.195 -18.125 1 97.75 39 CYS B N 1
ATOM 1373 C CA . CYS B 1 39 ? 8.195 -8.344 -18.688 1 97.75 39 CYS B CA 1
ATOM 1374 C C . CYS B 1 39 ? 7.828 -7.891 -20.094 1 97.75 39 CYS B C 1
ATOM 1376 O O . CYS B 1 39 ? 8.477 -7.004 -20.641 1 97.75 39 CYS B O 1
ATOM 1378 N N . SER B 1 40 ? 6.828 -8.516 -20.672 1 94.62 40 SER B N 1
ATOM 1379 C CA . SER B 1 40 ? 6.328 -8.117 -21.984 1 94.62 40 SER B CA 1
ATOM 1380 C C . SER B 1 40 ? 4.895 -8.594 -22.188 1 94.62 40 SER B C 1
ATOM 1382 O O . SER B 1 40 ? 4.352 -9.336 -21.375 1 94.62 40 SER B O 1
ATOM 1384 N N . GLU B 1 41 ? 4.27 -8.141 -23.266 1 92.88 41 GLU B N 1
ATOM 1385 C CA . GLU B 1 41 ? 2.902 -8.523 -23.578 1 92.88 41 GLU B CA 1
ATOM 1386 C C . GLU B 1 41 ? 2.871 -9.82 -24.391 1 92.88 41 GLU B C 1
ATOM 1388 O O . GLU B 1 41 ? 1.798 -10.352 -24.672 1 92.88 41 GLU B O 1
ATOM 1393 N N . GLU B 1 42 ? 3.951 -10.289 -24.656 1 92.5 42 GLU B N 1
ATOM 1394 C CA . GLU B 1 42 ? 4.027 -11.469 -25.516 1 92.5 42 GLU B CA 1
ATOM 1395 C C . GLU B 1 42 ? 3.586 -12.727 -24.766 1 92.5 42 GLU B C 1
ATOM 1397 O O . GLU B 1 42 ? 3.707 -12.805 -23.547 1 92.5 42 GLU B O 1
ATOM 1402 N N . GLN B 1 43 ? 3.107 -13.633 -25.547 1 90.75 43 GLN B N 1
ATOM 1403 C CA . GLN B 1 43 ? 2.807 -14.938 -24.953 1 90.75 43 GLN B CA 1
ATOM 1404 C C . GLN B 1 43 ? 4.059 -15.586 -24.375 1 90.75 43 GLN B C 1
ATOM 1406 O O . GLN B 1 43 ? 5.121 -15.562 -25 1 90.75 43 GLN B O 1
ATOM 1411 N N . GLY B 1 44 ? 3.867 -16.062 -23.234 1 92.25 44 GLY B N 1
ATOM 1412 C CA . GLY B 1 44 ? 4.992 -16.734 -22.609 1 92.25 44 GLY B CA 1
ATOM 1413 C C . GLY B 1 44 ? 6.02 -15.773 -22.031 1 92.25 44 GLY B C 1
ATOM 1414 O O . GLY B 1 44 ? 7.172 -16.156 -21.812 1 92.25 44 GLY B O 1
ATOM 1415 N N . ALA B 1 45 ? 5.66 -14.562 -21.922 1 96.38 45 ALA B N 1
ATOM 1416 C CA . ALA B 1 45 ? 6.57 -13.547 -21.406 1 96.38 45 ALA B CA 1
ATOM 1417 C C . ALA B 1 45 ? 7.172 -13.984 -20.062 1 96.38 45 ALA B C 1
ATOM 1419 O O . ALA B 1 45 ? 6.543 -14.727 -19.312 1 96.38 45 ALA B O 1
ATOM 1420 N N . ASP B 1 46 ? 8.445 -13.523 -19.859 1 98.19 46 ASP B N 1
ATOM 1421 C CA . ASP B 1 46 ? 9.047 -13.688 -18.531 1 98.19 46 ASP B CA 1
ATOM 1422 C C . ASP B 1 46 ? 8.18 -13.047 -17.453 1 98.19 46 ASP B C 1
ATOM 1424 O O . ASP B 1 46 ? 7.539 -12.023 -17.688 1 98.19 46 ASP B O 1
ATOM 1428 N N . ALA B 1 47 ? 8.109 -13.688 -16.328 1 98.69 47 ALA B N 1
ATOM 1429 C CA . ALA B 1 47 ? 7.434 -13.148 -15.156 1 98.69 47 ALA B CA 1
ATOM 1430 C C . ALA B 1 47 ? 8.422 -12.922 -14.016 1 98.69 47 ALA B C 1
ATOM 1432 O O . ALA B 1 47 ? 9.031 -13.875 -13.516 1 98.69 47 ALA B O 1
ATOM 1433 N N . ALA B 1 48 ? 8.578 -11.664 -13.672 1 98.75 48 ALA B N 1
ATOM 1434 C CA . ALA B 1 48 ? 9.453 -11.367 -12.547 1 98.75 48 ALA B CA 1
ATOM 1435 C C . ALA B 1 48 ? 8.875 -11.906 -11.242 1 98.75 48 ALA B C 1
ATOM 1437 O O . ALA B 1 48 ? 9.617 -12.273 -10.328 1 98.75 48 ALA B O 1
ATOM 1438 N N . LEU B 1 49 ? 7.551 -11.992 -11.203 1 98.88 49 LEU B N 1
ATOM 1439 C CA . LEU B 1 49 ? 6.824 -12.562 -10.07 1 98.88 49 LEU B CA 1
ATOM 1440 C C . LEU B 1 49 ? 5.562 -13.281 -10.539 1 98.88 49 LEU B C 1
ATOM 1442 O O . LEU B 1 49 ? 4.797 -12.742 -11.344 1 98.88 49 LEU B O 1
ATOM 1446 N N . HIS B 1 50 ? 5.465 -14.414 -10.156 1 98.81 50 HIS B N 1
ATOM 1447 C CA . HIS B 1 50 ? 4.238 -15.203 -10.227 1 98.81 50 HIS B CA 1
ATOM 1448 C C . HIS B 1 50 ? 3.666 -15.445 -8.828 1 98.81 50 HIS B C 1
ATOM 1450 O O . HIS B 1 50 ? 4.277 -16.141 -8.016 1 98.81 50 HIS B O 1
ATOM 1456 N N . PHE B 1 51 ? 2.65 -14.766 -8.508 1 98.88 51 PHE B N 1
ATOM 1457 C CA . PHE B 1 51 ? 1.901 -14.906 -7.27 1 98.88 51 PHE B CA 1
ATOM 1458 C C . PHE B 1 51 ? 0.631 -15.719 -7.492 1 98.88 51 PHE B C 1
ATOM 1460 O O . PHE B 1 51 ? -0.29 -15.266 -8.172 1 98.88 51 PHE B O 1
ATOM 1467 N N . ASN B 1 52 ? 0.591 -16.875 -6.844 1 98.62 52 ASN B N 1
ATOM 1468 C CA . ASN B 1 52 ? -0.398 -17.844 -7.281 1 98.62 52 ASN B CA 1
ATOM 1469 C C . ASN B 1 52 ? -1.084 -18.516 -6.094 1 98.62 52 ASN B C 1
ATOM 1471 O O . ASN B 1 52 ? -0.67 -19.594 -5.656 1 98.62 52 ASN B O 1
ATOM 1475 N N . PRO B 1 53 ? -2.184 -17.938 -5.605 1 98.44 53 PRO B N 1
ATOM 1476 C CA . PRO B 1 53 ? -3.01 -18.641 -4.625 1 98.44 53 PRO B CA 1
ATOM 1477 C C . PRO B 1 53 ? -3.713 -19.859 -5.211 1 98.44 53 PRO B C 1
ATOM 1479 O O . PRO B 1 53 ? -4.371 -19.766 -6.25 1 98.44 53 PRO B O 1
ATOM 1482 N N . ARG B 1 54 ? -3.482 -20.906 -4.574 1 98.38 54 ARG B N 1
ATOM 1483 C CA . ARG B 1 54 ? -4.109 -22.172 -4.941 1 98.38 54 ARG B CA 1
ATOM 1484 C C . ARG B 1 54 ? -5.027 -22.656 -3.83 1 98.38 54 ARG B C 1
ATOM 1486 O O . ARG B 1 54 ? -4.578 -23.312 -2.891 1 98.38 54 ARG B O 1
ATOM 1493 N N . LEU B 1 55 ? -6.293 -22.391 -3.982 1 97.88 55 LEU B N 1
ATOM 1494 C CA . LEU B 1 55 ? -7.25 -22.781 -2.947 1 97.88 55 LEU B CA 1
ATOM 1495 C C . LEU B 1 55 ? -7.512 -24.281 -2.979 1 97.88 55 LEU B C 1
ATOM 1497 O O . LEU B 1 55 ? -7.859 -24.875 -1.955 1 97.88 55 LEU B O 1
ATOM 1501 N N . ASP B 1 56 ? -7.348 -24.828 -4.125 1 97.19 56 ASP B N 1
ATOM 1502 C CA . ASP B 1 56 ? -7.598 -26.25 -4.273 1 97.19 56 ASP B CA 1
ATOM 1503 C C . ASP B 1 56 ? -6.547 -27.078 -3.527 1 97.19 56 ASP B C 1
ATOM 1505 O O . ASP B 1 56 ? -6.828 -28.188 -3.07 1 97.19 56 ASP B O 1
ATOM 1509 N N . THR B 1 57 ? -5.305 -26.531 -3.367 1 97.06 57 THR B N 1
ATOM 1510 C CA . THR B 1 57 ? -4.254 -27.234 -2.646 1 97.06 57 THR B CA 1
ATOM 1511 C C . THR B 1 57 ? -3.879 -26.5 -1.367 1 97.06 57 THR B C 1
ATOM 1513 O O . THR B 1 57 ? -2.912 -26.859 -0.693 1 97.06 57 THR B O 1
ATOM 1516 N N . SER B 1 58 ? -4.527 -25.406 -1.034 1 96.5 58 SER B N 1
ATOM 1517 C CA . SER B 1 58 ? -4.375 -24.609 0.176 1 96.5 58 SER B CA 1
ATOM 1518 C C . SER B 1 58 ? -2.945 -24.094 0.325 1 96.5 58 SER B C 1
ATOM 1520 O O . SER B 1 58 ? -2.334 -24.25 1.385 1 96.5 58 SER B O 1
ATOM 1522 N N . GLU B 1 59 ? -2.467 -23.469 -0.693 1 98.12 59 GLU B N 1
ATOM 1523 C CA . GLU B 1 59 ? -1.129 -22.891 -0.679 1 98.12 59 GLU B CA 1
ATOM 1524 C C . GLU B 1 59 ? -1.05 -21.672 -1.589 1 98.12 59 GLU B C 1
ATOM 1526 O O . GLU B 1 59 ? -1.889 -21.5 -2.477 1 98.12 59 GLU B O 1
ATOM 1531 N N . VAL B 1 60 ? -0.108 -20.8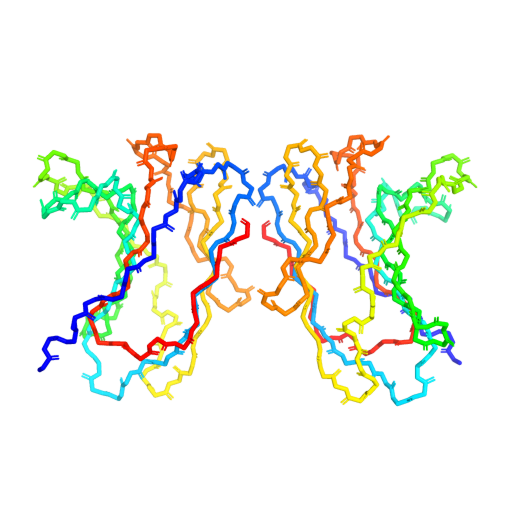28 -1.286 1 98.62 60 VAL B N 1
ATOM 1532 C CA . VAL B 1 60 ? 0.22 -19.734 -2.199 1 98.62 60 VAL B CA 1
ATOM 1533 C C . VAL B 1 60 ? 1.633 -19.922 -2.744 1 98.62 60 VAL B C 1
ATOM 1535 O O . VAL B 1 60 ? 2.598 -19.984 -1.979 1 98.62 60 VAL B O 1
ATOM 1538 N N . VAL B 1 61 ? 1.747 -19.984 -4.008 1 98.69 61 VAL B N 1
ATOM 1539 C CA . VAL B 1 61 ? 3.031 -20.25 -4.645 1 98.69 61 VAL B CA 1
ATOM 1540 C C . VAL B 1 61 ? 3.596 -18.969 -5.242 1 98.69 61 VAL B C 1
ATOM 1542 O O . VAL B 1 61 ? 2.869 -18.203 -5.879 1 98.69 61 VAL B O 1
ATOM 1545 N N . PHE B 1 62 ? 4.895 -18.734 -4.945 1 98.81 62 PHE B N 1
ATOM 1546 C CA . PHE B 1 62 ? 5.672 -17.656 -5.547 1 98.81 62 PHE B CA 1
ATOM 1547 C C . PHE B 1 62 ? 6.777 -18.203 -6.434 1 98.81 62 PHE B C 1
ATOM 1549 O O . PHE B 1 62 ? 7.418 -19.203 -6.086 1 98.81 62 PHE B O 1
ATOM 1556 N N . ASN B 1 63 ? 6.891 -17.594 -7.551 1 98.81 63 ASN B N 1
ATOM 1557 C CA . ASN B 1 63 ? 7.926 -18.062 -8.461 1 98.81 63 ASN B CA 1
ATOM 1558 C C . ASN B 1 63 ? 8.281 -17.016 -9.508 1 98.81 63 ASN B C 1
ATOM 1560 O O . ASN B 1 63 ? 7.66 -15.953 -9.562 1 98.81 63 ASN B O 1
ATOM 1564 N N . THR B 1 64 ? 9.312 -17.203 -10.234 1 98.81 64 THR B N 1
ATOM 1565 C CA . THR B 1 64 ? 9.742 -16.422 -11.383 1 98.81 64 THR B CA 1
ATOM 1566 C C . THR B 1 64 ? 9.836 -17.281 -12.633 1 98.81 64 THR B C 1
ATOM 1568 O O . THR B 1 64 ? 10.281 -18.438 -12.562 1 98.81 64 THR B O 1
ATOM 1571 N N . LYS B 1 65 ? 9.336 -16.797 -13.711 1 98.69 65 LYS B N 1
ATOM 1572 C CA . LYS B 1 65 ? 9.516 -17.453 -15 1 98.69 65 LYS B CA 1
ATOM 1573 C C . LYS B 1 65 ? 10.531 -16.703 -15.867 1 98.69 65 LYS B C 1
ATOM 1575 O O . LYS B 1 65 ? 10.352 -15.531 -16.172 1 98.69 65 LYS B O 1
ATOM 1580 N N . GLU B 1 66 ? 11.562 -17.359 -16.156 1 97.5 66 GLU B N 1
ATOM 1581 C CA . GLU B 1 66 ? 12.602 -16.75 -16.984 1 97.5 66 GLU B CA 1
ATOM 1582 C C . GLU B 1 66 ? 12.953 -17.625 -18.172 1 97.5 66 GLU B C 1
ATOM 1584 O O . GLU B 1 66 ? 13.219 -18.828 -18.016 1 97.5 66 GLU B O 1
ATOM 1589 N N . GLN B 1 67 ? 12.914 -17 -19.328 1 95.44 67 GLN B N 1
ATOM 1590 C CA . GLN B 1 67 ? 13.219 -17.719 -20.562 1 95.44 67 GLN B CA 1
ATOM 1591 C C . GLN B 1 67 ? 12.391 -19 -20.688 1 95.44 67 GLN B C 1
ATOM 1593 O O . GLN B 1 67 ? 12.93 -20.062 -20.969 1 95.44 67 GLN B O 1
ATOM 1598 N N . GLY B 1 68 ? 11.203 -18.891 -20.344 1 93.81 68 GLY B N 1
ATOM 1599 C CA . GLY B 1 68 ? 10.242 -19.969 -20.516 1 93.81 68 GLY B CA 1
ATOM 1600 C C . GLY B 1 68 ? 10.328 -21.031 -19.453 1 93.81 68 GLY B C 1
ATOM 1601 O O . GLY B 1 68 ? 9.633 -22.047 -19.516 1 93.81 68 GLY B O 1
ATOM 1602 N N . LYS B 1 69 ? 11.117 -20.812 -18.406 1 97.38 69 LYS B N 1
ATOM 1603 C CA . LYS B 1 69 ? 11.312 -21.812 -17.344 1 97.38 69 LYS B CA 1
ATOM 1604 C C . LYS B 1 69 ? 10.953 -21.234 -15.984 1 97.38 69 LYS B C 1
ATOM 1606 O O . LYS B 1 69 ? 11.375 -20.125 -15.633 1 97.38 69 LYS B O 1
ATOM 1611 N N . TRP B 1 70 ? 10.219 -22.062 -15.312 1 98.25 70 TRP B N 1
ATOM 1612 C CA . TRP B 1 70 ? 9.914 -21.703 -13.93 1 98.25 70 TRP B CA 1
ATOM 1613 C C . TRP B 1 70 ? 11.102 -22 -13.016 1 98.25 70 TRP B C 1
ATOM 1615 O O . TRP B 1 70 ? 11.789 -23.016 -13.18 1 98.25 70 TRP B O 1
ATOM 1625 N N . GLY B 1 71 ? 11.297 -21.047 -12.086 1 98.44 71 GLY B N 1
ATOM 1626 C CA . GLY B 1 71 ? 12.312 -21.281 -11.078 1 98.44 71 GLY B CA 1
ATOM 1627 C C . GLY B 1 71 ? 11.828 -22.141 -9.93 1 98.44 71 GLY B C 1
ATOM 1628 O O . GLY B 1 71 ? 10.891 -22.938 -10.094 1 98.44 71 GLY B O 1
ATOM 1629 N N . ARG B 1 72 ? 12.57 -21.984 -8.828 1 98.19 72 ARG B N 1
ATOM 1630 C CA . ARG B 1 72 ? 12.156 -22.703 -7.621 1 98.19 72 ARG B CA 1
ATOM 1631 C C . ARG B 1 72 ? 10.945 -22.031 -6.977 1 98.19 72 ARG B C 1
ATOM 1633 O O . ARG B 1 72 ? 10.945 -20.828 -6.766 1 98.19 72 ARG B O 1
ATOM 1640 N N . GLU B 1 73 ? 10.039 -22.844 -6.645 1 98.56 73 GLU B N 1
ATOM 1641 C CA . GLU B 1 73 ? 8.844 -22.312 -6 1 98.56 73 GLU B CA 1
ATOM 1642 C C . GLU B 1 73 ? 9.109 -21.984 -4.535 1 98.56 73 GLU B C 1
ATOM 1644 O O . GLU B 1 73 ? 9.836 -22.703 -3.85 1 98.56 73 GLU B O 1
ATOM 1649 N N . GLU B 1 74 ? 8.578 -20.891 -4.121 1 98.5 74 GLU B N 1
ATOM 1650 C CA . GLU B 1 74 ? 8.508 -20.547 -2.703 1 98.5 74 GLU B CA 1
ATOM 1651 C C . GLU B 1 74 ? 7.062 -20.5 -2.213 1 98.5 74 GLU B C 1
ATOM 1653 O O . GLU B 1 74 ? 6.148 -20.188 -2.979 1 98.5 74 GLU B O 1
ATOM 1658 N N . ARG B 1 75 ? 6.859 -20.875 -1.001 1 97.81 75 ARG B N 1
ATOM 1659 C CA . ARG B 1 75 ? 5.516 -20.906 -0.442 1 97.81 75 ARG B CA 1
ATOM 1660 C C . ARG B 1 75 ? 5.445 -20.141 0.875 1 97.81 75 ARG B C 1
ATOM 1662 O O . ARG B 1 75 ? 6.363 -20.219 1.695 1 97.81 75 ARG B O 1
ATOM 1669 N N . GLY B 1 76 ? 4.395 -19.359 0.993 1 94.25 76 GLY B N 1
ATOM 1670 C CA . GLY B 1 76 ? 4.152 -18.688 2.262 1 94.25 76 GLY B CA 1
ATOM 1671 C C . GLY B 1 76 ? 3.455 -19.578 3.279 1 94.25 76 GLY B C 1
ATOM 1672 O O . GLY B 1 76 ? 3.105 -20.719 2.979 1 94.25 76 GLY B O 1
ATOM 1673 N N . ALA B 1 77 ? 3.293 -18.984 4.457 1 90.75 77 ALA B N 1
ATOM 1674 C CA . ALA B 1 77 ? 2.617 -19.719 5.523 1 90.75 77 ALA B CA 1
ATOM 1675 C C . ALA B 1 77 ? 1.102 -19.672 5.344 1 90.75 77 ALA B C 1
ATOM 1677 O O . ALA B 1 77 ? 0.493 -18.594 5.426 1 90.75 77 ALA B O 1
ATOM 1678 N N . GLY B 1 78 ? 0.545 -20.828 5.016 1 91.81 78 GLY B N 1
ATOM 1679 C CA . GLY B 1 78 ? -0.903 -20.922 4.926 1 91.81 78 GLY B CA 1
ATOM 1680 C C . GLY B 1 78 ? -1.472 -20.234 3.703 1 91.81 78 GLY B C 1
ATOM 1681 O O . GLY B 1 78 ? -0.74 -19.938 2.758 1 91.81 78 GLY B O 1
ATOM 1682 N N . ILE B 1 79 ? -2.789 -20.141 3.672 1 95.12 79 ILE B N 1
ATOM 1683 C CA . ILE B 1 79 ? -3.49 -19.5 2.561 1 95.12 79 ILE B CA 1
ATOM 1684 C C . ILE B 1 79 ? -4.395 -18.391 3.088 1 95.12 79 ILE B C 1
ATOM 1686 O O . ILE B 1 79 ? -5.418 -18.656 3.717 1 95.12 79 ILE B O 1
ATOM 1690 N N . PRO B 1 80 ? -4.023 -17.203 2.879 1 97.12 80 PRO B N 1
ATOM 1691 C CA . PRO B 1 80 ? -4.789 -16.094 3.436 1 97.12 80 PRO B CA 1
ATOM 1692 C C . PRO B 1 80 ? -5.934 -15.648 2.525 1 97.12 80 PRO B C 1
ATOM 1694 O O . PRO B 1 80 ? -6.199 -14.453 2.4 1 97.12 80 PRO B O 1
ATOM 1697 N N . PHE B 1 81 ? -6.543 -16.547 1.812 1 97.88 81 PHE B N 1
ATOM 1698 C CA . PHE B 1 81 ? -7.676 -16.312 0.928 1 97.88 81 PHE B CA 1
ATOM 1699 C C . PHE B 1 81 ? -8.82 -17.266 1.247 1 97.88 81 PHE B C 1
ATOM 1701 O O . PHE B 1 81 ? -8.578 -18.422 1.601 1 97.88 81 PHE B O 1
ATOM 1708 N N . GLN B 1 82 ? -9.953 -16.781 1.206 1 97.19 82 GLN B N 1
ATOM 1709 C CA . GLN B 1 82 ? -11.133 -17.594 1.479 1 97.19 82 GLN B CA 1
ATOM 1710 C C . GLN B 1 82 ? -12.18 -17.422 0.385 1 97.19 82 GLN B C 1
ATOM 1712 O O . GLN B 1 82 ? -12.477 -16.312 -0.034 1 97.19 82 GLN B O 1
ATOM 1717 N N . ARG B 1 83 ? -12.68 -18.547 -0.066 1 97.88 83 ARG B N 1
ATOM 1718 C CA . ARG B 1 83 ? -13.742 -18.516 -1.062 1 97.88 83 ARG B CA 1
ATOM 1719 C C . ARG B 1 83 ? -14.922 -17.688 -0.566 1 97.88 83 ARG B C 1
ATOM 1721 O O . ARG B 1 83 ? -15.297 -17.766 0.607 1 97.88 83 ARG B O 1
ATOM 1728 N N . GLY B 1 84 ? -15.398 -16.875 -1.481 1 98 84 GLY B N 1
ATOM 1729 C CA . GLY B 1 84 ? -16.562 -16.062 -1.16 1 98 84 GLY B CA 1
ATOM 1730 C C . GLY B 1 84 ? -16.203 -14.758 -0.476 1 98 84 GLY B C 1
ATOM 1731 O O . GLY B 1 84 ? -17.078 -13.93 -0.221 1 98 84 GLY B O 1
ATOM 1732 N N . GLN B 1 85 ? -15.016 -14.516 -0.127 1 97.5 85 GLN B N 1
ATOM 1733 C CA . GLN B 1 85 ? -14.609 -13.336 0.637 1 97.5 85 GLN B CA 1
ATOM 1734 C C . GLN B 1 85 ? -13.758 -12.391 -0.212 1 97.5 85 GLN B C 1
ATOM 1736 O O . GLN B 1 85 ? -13.016 -12.836 -1.091 1 97.5 85 GLN B O 1
ATOM 1741 N N . PRO B 1 86 ? -13.961 -11.086 0.042 1 98.06 86 PRO B N 1
ATOM 1742 C CA . PRO B 1 86 ? -13.078 -10.125 -0.624 1 98.06 86 PRO B CA 1
ATOM 1743 C C . PRO B 1 86 ? -11.641 -10.188 -0.11 1 98.06 86 PRO B C 1
ATOM 1745 O O . PRO B 1 86 ? -11.398 -10.664 1 1 98.06 86 PRO B O 1
ATOM 1748 N N . PHE B 1 87 ? -10.742 -9.812 -0.945 1 98.25 87 PHE B N 1
ATOM 1749 C CA . PHE B 1 87 ? -9.344 -9.719 -0.539 1 98.25 87 PHE B CA 1
ATOM 1750 C C . PHE B 1 87 ? -8.711 -8.438 -1.066 1 98.25 87 PHE B C 1
ATOM 1752 O O . PHE B 1 87 ? -9.234 -7.824 -1.999 1 98.25 87 PHE B O 1
ATOM 1759 N N . GLU B 1 88 ? -7.68 -8 -0.426 1 98.31 88 GLU B N 1
ATOM 1760 C CA . GLU B 1 88 ? -6.762 -6.977 -0.918 1 98.31 88 GLU B CA 1
ATOM 1761 C C . GLU B 1 88 ? -5.312 -7.445 -0.819 1 98.31 88 GLU B C 1
ATOM 1763 O O . GLU B 1 88 ? -4.895 -7.98 0.21 1 98.31 88 GLU B O 1
ATOM 1768 N N . VAL B 1 89 ? -4.625 -7.312 -1.872 1 98.5 89 VAL B N 1
ATOM 1769 C CA . VAL B 1 89 ? -3.197 -7.617 -1.916 1 98.5 89 VAL B CA 1
ATOM 1770 C C . VAL B 1 89 ? -2.412 -6.355 -2.268 1 98.5 89 VAL B C 1
ATOM 1772 O O . VAL B 1 89 ? -2.775 -5.629 -3.193 1 98.5 89 VAL B O 1
ATOM 1775 N N . LEU B 1 90 ? -1.414 -6.016 -1.485 1 98.62 90 LEU B N 1
ATOM 1776 C CA . LEU B 1 90 ? -0.394 -5.059 -1.895 1 98.62 90 LEU B CA 1
ATOM 1777 C C . LEU B 1 90 ? 0.891 -5.77 -2.301 1 98.62 90 LEU B C 1
ATOM 1779 O O . LEU B 1 90 ? 1.379 -6.641 -1.576 1 98.62 90 LEU B O 1
ATOM 1783 N N . ILE B 1 91 ? 1.345 -5.531 -3.447 1 98.69 91 ILE B N 1
ATOM 1784 C CA . ILE B 1 91 ? 2.693 -5.914 -3.852 1 98.69 91 ILE B CA 1
ATOM 1785 C C . ILE B 1 91 ? 3.598 -4.684 -3.857 1 98.69 91 ILE B C 1
ATOM 1787 O O . ILE B 1 91 ? 3.396 -3.76 -4.648 1 98.69 91 ILE B O 1
ATOM 1791 N N . ILE B 1 92 ? 4.523 -4.656 -2.973 1 98.12 92 ILE B N 1
ATOM 1792 C CA . ILE B 1 92 ? 5.406 -3.512 -2.768 1 98.12 92 ILE B CA 1
ATOM 1793 C C . ILE B 1 92 ? 6.797 -3.832 -3.309 1 98.12 92 ILE B C 1
ATOM 1795 O O . ILE B 1 92 ? 7.402 -4.836 -2.926 1 98.12 92 ILE B O 1
ATOM 1799 N N . VAL B 1 93 ? 7.258 -2.975 -4.172 1 97.81 93 VAL B N 1
ATOM 1800 C CA . VAL B 1 93 ? 8.594 -3.168 -4.73 1 97.81 93 VAL B CA 1
ATOM 1801 C C . VAL B 1 93 ? 9.641 -2.559 -3.795 1 97.81 93 VAL B C 1
ATOM 1803 O O . VAL B 1 93 ? 9.648 -1.346 -3.576 1 97.81 93 VAL B O 1
ATOM 1806 N N . THR B 1 94 ? 10.422 -3.404 -3.225 1 96.5 94 THR B N 1
ATOM 1807 C CA . THR B 1 94 ? 11.531 -2.943 -2.395 1 96.5 94 THR B CA 1
ATOM 1808 C C . THR B 1 94 ? 12.859 -3.135 -3.115 1 96.5 94 THR B C 1
ATOM 1810 O O . THR B 1 94 ? 12.891 -3.594 -4.258 1 96.5 94 THR B O 1
ATOM 1813 N N . GLU B 1 95 ? 13.922 -2.723 -2.477 1 94.06 95 GLU B N 1
ATOM 1814 C CA . GLU B 1 95 ? 15.242 -2.811 -3.094 1 94.06 95 GLU B CA 1
ATOM 1815 C C . GLU B 1 95 ? 15.609 -4.258 -3.416 1 94.06 95 GLU B C 1
ATOM 1817 O O . GLU B 1 95 ? 16.188 -4.535 -4.469 1 94.06 95 GLU B O 1
ATOM 1822 N N . ASP B 1 96 ? 15.117 -5.148 -2.537 1 96.5 96 ASP B N 1
ATOM 1823 C CA . ASP B 1 96 ? 15.672 -6.488 -2.695 1 96.5 96 ASP B CA 1
ATOM 1824 C C . ASP B 1 96 ? 14.57 -7.508 -2.98 1 96.5 96 ASP B C 1
ATOM 1826 O O . ASP B 1 96 ? 14.852 -8.664 -3.311 1 96.5 96 ASP B O 1
ATOM 1830 N N . SER B 1 97 ? 13.32 -7.059 -2.828 1 98.06 97 SER B N 1
ATOM 1831 C CA . SER B 1 97 ? 12.273 -8.07 -2.883 1 98.06 97 SER B CA 1
ATOM 1832 C C . SER B 1 97 ? 10.945 -7.461 -3.322 1 98.06 97 SER B C 1
ATOM 1834 O O . SER B 1 97 ? 10.797 -6.238 -3.377 1 98.06 97 SER B O 1
ATOM 1836 N N . PHE B 1 98 ? 10.023 -8.297 -3.771 1 98.5 98 PHE B N 1
ATOM 1837 C CA . PHE B 1 98 ? 8.594 -8 -3.76 1 98.5 98 PHE B CA 1
ATOM 1838 C C . PHE B 1 98 ? 7.98 -8.359 -2.414 1 98.5 98 PHE B C 1
ATOM 1840 O O . PHE B 1 98 ? 7.898 -9.531 -2.055 1 98.5 98 PHE B O 1
ATOM 1847 N N . LYS B 1 99 ? 7.703 -7.371 -1.68 1 98.19 99 LYS B N 1
ATOM 1848 C CA . LYS B 1 99 ? 6.977 -7.605 -0.436 1 98.19 99 LYS B CA 1
ATOM 1849 C C . LYS B 1 99 ? 5.477 -7.738 -0.693 1 98.19 99 LYS B C 1
ATOM 1851 O O . LYS B 1 99 ? 4.867 -6.871 -1.32 1 98.19 99 LYS B O 1
ATOM 1856 N N . THR B 1 100 ? 4.859 -8.828 -0.314 1 98.5 100 THR B N 1
ATOM 1857 C CA . THR B 1 100 ? 3.428 -9.039 -0.511 1 98.5 100 THR B CA 1
ATOM 1858 C C . THR B 1 100 ? 2.676 -8.922 0.811 1 98.5 100 THR B C 1
ATOM 1860 O O . THR B 1 100 ? 3.076 -9.508 1.816 1 98.5 100 THR B O 1
ATOM 1863 N N . VAL B 1 101 ? 1.663 -8.102 0.794 1 98.25 101 VAL B N 1
ATOM 1864 C CA . VAL B 1 101 ? 0.797 -7.906 1.951 1 98.25 101 VAL B CA 1
ATOM 1865 C C . VAL B 1 101 ? -0.626 -8.336 1.613 1 98.25 101 VAL B C 1
ATOM 1867 O O . VAL B 1 101 ? -1.193 -7.906 0.607 1 98.25 101 VAL B O 1
ATOM 1870 N N . VAL B 1 102 ? -1.176 -9.219 2.34 1 98 102 VAL B N 1
ATOM 1871 C CA . VAL B 1 102 ? -2.566 -9.633 2.182 1 98 102 VAL B CA 1
ATOM 1872 C C . VAL B 1 102 ? -3.383 -9.164 3.383 1 98 102 VAL B C 1
ATOM 1874 O O . VAL B 1 102 ? -3.115 -9.555 4.52 1 98 102 VAL B O 1
ATOM 1877 N N . GLY B 1 103 ? -4.324 -8.289 3.094 1 95.44 103 GLY B N 1
ATOM 1878 C CA . GLY B 1 103 ? -4.973 -7.598 4.195 1 95.44 103 GLY B CA 1
ATOM 1879 C C . GLY B 1 103 ? -4.043 -6.652 4.938 1 95.44 103 GLY B C 1
ATOM 1880 O O . GLY B 1 103 ? -3.516 -5.707 4.352 1 95.44 103 GLY B O 1
ATOM 1881 N N . ASP B 1 104 ? -3.848 -6.957 6.211 1 94.38 104 ASP B N 1
ATOM 1882 C CA . ASP B 1 104 ? -3.008 -6.082 7.027 1 94.38 104 ASP B CA 1
ATOM 1883 C C . ASP B 1 104 ? -1.729 -6.797 7.461 1 94.38 104 ASP B C 1
ATOM 1885 O O . ASP B 1 104 ? -1.008 -6.316 8.336 1 94.38 104 ASP B O 1
ATOM 1889 N N . GLN B 1 105 ? -1.518 -7.938 6.766 1 94.44 105 GLN B N 1
ATOM 1890 C CA . GLN B 1 105 ? -0.389 -8.75 7.215 1 94.44 105 GLN B CA 1
ATOM 1891 C C . GLN B 1 105 ? 0.627 -8.945 6.094 1 94.44 105 GLN B C 1
ATOM 1893 O O . GLN B 1 105 ? 0.264 -9.336 4.984 1 94.44 105 GLN B O 1
ATOM 1898 N N . GLU B 1 106 ? 1.898 -8.617 6.488 1 95.56 106 GLU B N 1
ATOM 1899 C CA . GLU B 1 106 ? 2.957 -9.031 5.57 1 95.56 106 GLU B CA 1
ATOM 1900 C C . GLU B 1 106 ? 2.971 -10.547 5.383 1 95.56 106 GLU B C 1
ATOM 1902 O O . GLU B 1 106 ? 2.916 -11.297 6.355 1 95.56 106 GLU B O 1
ATOM 1907 N N . TYR B 1 107 ? 2.973 -11.039 4.121 1 97.31 107 TYR B N 1
ATOM 1908 C CA . TYR B 1 107 ? 2.812 -12.461 3.848 1 97.31 107 TYR B CA 1
ATOM 1909 C C . TYR B 1 107 ? 4.148 -13.102 3.49 1 97.31 107 TYR B C 1
ATOM 1911 O O . TYR B 1 107 ? 4.664 -13.938 4.238 1 97.31 107 TYR B O 1
ATOM 1919 N N . LEU B 1 108 ? 4.766 -12.648 2.424 1 97.62 108 LEU B N 1
ATOM 1920 C CA . LEU B 1 108 ? 6.043 -13.203 2.002 1 97.62 108 LEU B CA 1
ATOM 1921 C C . LEU B 1 108 ? 6.883 -12.156 1.283 1 97.62 108 LEU B C 1
ATOM 1923 O O . LEU B 1 108 ? 6.359 -11.375 0.485 1 97.62 108 LEU B O 1
ATOM 1927 N N . LEU B 1 109 ? 8.18 -12.102 1.685 1 97.5 109 LEU B N 1
ATOM 1928 C CA . LEU B 1 109 ? 9.172 -11.352 0.922 1 97.5 109 LEU B CA 1
ATOM 1929 C C . LEU B 1 109 ? 9.805 -12.227 -0.156 1 97.5 109 LEU B C 1
ATOM 1931 O O . LEU B 1 109 ? 10.547 -13.156 0.152 1 97.5 109 LEU B O 1
ATOM 1935 N N . PHE B 1 110 ? 9.453 -11.961 -1.437 1 98.69 110 PHE B N 1
ATOM 1936 C CA . PHE B 1 110 ? 10 -12.734 -2.543 1 98.69 110 PHE B CA 1
ATOM 1937 C C . PHE B 1 110 ? 11.195 -12.023 -3.168 1 98.69 110 PHE B C 1
ATOM 1939 O O . PHE B 1 110 ? 11.023 -11.023 -3.871 1 98.69 110 PHE B O 1
ATOM 1946 N N . ARG B 1 111 ? 12.367 -12.586 -2.941 1 98.5 111 ARG B N 1
ATOM 1947 C CA . ARG B 1 111 ? 13.578 -11.922 -3.424 1 98.5 111 ARG B CA 1
ATOM 1948 C C . ARG B 1 111 ? 13.586 -11.836 -4.945 1 98.5 111 ARG B C 1
ATOM 1950 O O . ARG B 1 111 ? 13.188 -12.781 -5.629 1 98.5 111 ARG B O 1
ATOM 1957 N N . HIS B 1 112 ? 14.078 -10.633 -5.375 1 98.56 112 HIS B N 1
ATOM 1958 C CA . HIS B 1 112 ? 14.148 -10.453 -6.82 1 98.56 112 HIS B CA 1
ATOM 1959 C C . HIS B 1 112 ? 15.07 -11.484 -7.457 1 98.56 112 HIS B C 1
ATOM 1961 O O . HIS B 1 112 ? 16.219 -11.625 -7.055 1 98.56 112 HIS B O 1
ATOM 1967 N N . ARG B 1 113 ? 14.57 -12.188 -8.406 1 98.5 113 ARG B N 1
ATOM 1968 C CA . ARG B 1 113 ? 15.398 -13.117 -9.164 1 98.5 113 ARG B CA 1
ATOM 1969 C C . ARG B 1 113 ? 15.797 -12.523 -10.516 1 98.5 113 ARG B C 1
ATOM 1971 O O . ARG B 1 113 ? 16.656 -13.078 -11.211 1 98.5 113 ARG B O 1
ATOM 1978 N N . MET B 1 114 ? 15.172 -11.469 -10.914 1 97.56 114 MET B N 1
ATOM 1979 C CA . MET B 1 114 ? 15.508 -10.602 -12.039 1 97.56 114 MET B CA 1
ATOM 1980 C C . MET B 1 114 ? 15.219 -9.141 -11.703 1 97.56 114 MET B C 1
ATOM 1982 O O . MET B 1 114 ? 14.461 -8.852 -10.781 1 97.56 114 MET B O 1
ATOM 1986 N N . PRO B 1 115 ? 15.836 -8.219 -12.422 1 96.44 115 PRO B N 1
ATOM 1987 C CA . PRO B 1 115 ? 15.586 -6.809 -12.109 1 96.44 115 PRO B CA 1
ATOM 1988 C C . PRO B 1 115 ? 14.117 -6.418 -12.25 1 96.44 115 PRO B C 1
ATOM 1990 O O . PRO B 1 115 ? 13.516 -6.633 -13.305 1 96.44 115 PRO B O 1
ATOM 1993 N N . PRO B 1 116 ? 13.594 -5.809 -11.203 1 96.75 116 PRO B N 1
ATOM 1994 C CA . PRO B 1 116 ? 12.18 -5.43 -11.266 1 96.75 116 PRO B CA 1
ATOM 1995 C C . PRO B 1 116 ? 11.883 -4.422 -12.375 1 96.75 116 PRO B C 1
ATOM 1997 O O . PRO B 1 116 ? 10.75 -4.344 -12.852 1 96.75 116 PRO B O 1
ATOM 2000 N N . ALA B 1 117 ? 12.891 -3.711 -12.812 1 95.56 117 ALA B N 1
ATOM 2001 C CA . ALA B 1 117 ? 12.727 -2.703 -13.859 1 95.56 117 ALA B CA 1
ATOM 2002 C C . ALA B 1 117 ? 12.289 -3.34 -15.172 1 95.56 117 ALA B C 1
ATOM 2004 O O . ALA B 1 117 ? 11.844 -2.645 -16.094 1 95.56 117 ALA B O 1
ATOM 2005 N N . ARG B 1 118 ? 12.383 -4.652 -15.281 1 96.69 118 ARG B N 1
ATOM 2006 C CA . ARG B 1 118 ? 11.992 -5.363 -16.5 1 96.69 118 ARG B CA 1
ATOM 2007 C C . ARG B 1 118 ? 10.477 -5.523 -16.562 1 96.69 118 ARG B C 1
ATOM 2009 O O . ARG B 1 118 ? 9.93 -5.875 -17.625 1 96.69 118 ARG B O 1
ATOM 2016 N N . VAL B 1 119 ? 9.781 -5.301 -15.5 1 98 119 VAL B N 1
ATOM 2017 C CA . VAL B 1 119 ? 8.336 -5.5 -15.438 1 98 119 VAL B CA 1
ATOM 2018 C C . VAL B 1 119 ? 7.629 -4.395 -16.219 1 98 119 VAL B C 1
ATOM 2020 O O . VAL B 1 119 ? 7.918 -3.209 -16.031 1 98 119 VAL B O 1
ATOM 2023 N N . HIS B 1 120 ? 6.68 -4.836 -17.062 1 96.69 120 HIS B N 1
ATOM 2024 C CA . HIS B 1 120 ? 5.973 -3.852 -17.875 1 96.69 120 HIS B CA 1
ATOM 2025 C C . HIS B 1 120 ? 4.469 -4.102 -17.859 1 96.69 120 HIS B C 1
ATOM 2027 O O . HIS B 1 120 ? 3.697 -3.297 -18.391 1 96.69 120 HIS B O 1
ATOM 2033 N N . LEU B 1 121 ? 4.133 -5.145 -17.266 1 97.44 121 LEU B N 1
ATOM 2034 C CA . LEU B 1 121 ? 2.73 -5.543 -17.312 1 97.44 121 LEU B CA 1
ATOM 2035 C C . LEU B 1 121 ? 2.324 -6.266 -16.031 1 97.44 121 LEU B C 1
ATOM 2037 O O . LEU B 1 121 ? 3.08 -7.09 -15.516 1 97.44 121 LEU B O 1
ATOM 2041 N N . VAL B 1 122 ? 1.091 -5.91 -15.539 1 98.25 122 VAL B N 1
ATOM 2042 C CA . VAL B 1 122 ? 0.484 -6.715 -14.484 1 98.25 122 VAL B CA 1
ATOM 2043 C C . VAL B 1 122 ? -0.687 -7.512 -15.055 1 98.25 122 VAL B C 1
ATOM 2045 O O . VAL B 1 122 ? -1.574 -6.949 -15.695 1 98.25 122 VAL B O 1
ATOM 2048 N N . GLU B 1 123 ? -0.656 -8.789 -14.844 1 98.25 123 GLU B N 1
ATOM 2049 C CA . GLU B 1 123 ? -1.724 -9.664 -15.312 1 98.25 123 GLU B CA 1
ATOM 2050 C C . GLU B 1 123 ? -2.422 -10.359 -14.148 1 98.25 123 GLU B C 1
ATOM 2052 O O . GLU B 1 123 ? -1.764 -10.891 -13.25 1 98.25 123 GLU B O 1
ATOM 2057 N N . VAL B 1 124 ? -3.74 -10.297 -14.094 1 98.25 124 VAL B N 1
ATOM 2058 C CA . VAL B 1 124 ? -4.539 -11.039 -13.125 1 98.25 124 VAL B CA 1
ATOM 2059 C C . VAL B 1 124 ? -5.438 -12.031 -13.852 1 98.25 124 VAL B C 1
ATOM 2061 O O . VAL B 1 124 ? -6.199 -11.648 -14.75 1 98.25 124 VAL B O 1
ATOM 2064 N N . GLY B 1 125 ? -5.309 -13.297 -13.492 1 97.62 125 GLY B N 1
ATOM 2065 C CA . GLY B 1 125 ? -6.094 -14.312 -14.18 1 97.62 125 GLY B CA 1
ATOM 2066 C C . GLY B 1 125 ? -6.457 -15.492 -13.297 1 97.62 125 GLY B C 1
ATOM 2067 O O . GLY B 1 125 ? -6.043 -15.547 -12.133 1 97.62 125 GLY B O 1
ATOM 2068 N N . GLY B 1 126 ? -7.195 -16.422 -13.852 1 97.81 126 GLY B N 1
ATOM 2069 C CA . GLY B 1 126 ? -7.691 -17.562 -13.109 1 97.81 126 GLY B CA 1
ATOM 2070 C C . GLY B 1 126 ? -9.055 -17.328 -12.492 1 97.81 126 GLY B C 1
ATOM 2071 O O . GLY B 1 126 ? -9.883 -16.609 -13.047 1 97.81 126 GLY B O 1
ATOM 2072 N N . ASP B 1 127 ? -9.305 -18 -11.406 1 97.69 127 ASP B N 1
ATOM 2073 C CA . ASP B 1 127 ? -10.609 -17.984 -10.766 1 97.69 127 ASP B CA 1
ATOM 2074 C C . ASP B 1 127 ? -10.703 -16.844 -9.75 1 97.69 127 ASP B C 1
ATOM 2076 O O . ASP B 1 127 ? -10.648 -17.078 -8.539 1 97.69 127 ASP B O 1
ATOM 2080 N N . VAL B 1 128 ? -10.945 -15.688 -10.297 1 97.88 128 VAL B N 1
ATOM 2081 C CA . VAL B 1 128 ? -10.992 -14.5 -9.438 1 97.88 128 VAL B CA 1
ATOM 2082 C C . VAL B 1 128 ? -11.906 -13.453 -10.062 1 97.88 128 VAL B C 1
ATOM 2084 O O . VAL B 1 128 ? -11.938 -13.281 -11.281 1 97.88 128 VAL B O 1
ATOM 2087 N N . GLN B 1 129 ? -12.672 -12.875 -9.266 1 97.69 129 GLN B N 1
ATOM 2088 C CA . GLN B 1 129 ? -13.398 -11.672 -9.664 1 97.69 129 GLN B CA 1
ATOM 2089 C C . GLN B 1 129 ? -12.625 -10.414 -9.289 1 97.69 129 GLN B C 1
ATOM 2091 O O . GLN B 1 129 ? -12.625 -9.992 -8.133 1 97.69 129 GLN B O 1
ATOM 2096 N N . LEU B 1 130 ? -12.062 -9.742 -10.289 1 98 130 LEU B N 1
ATOM 2097 C CA . LEU B 1 130 ? -11.227 -8.57 -10.055 1 98 130 LEU B CA 1
ATOM 2098 C C . LEU B 1 130 ? -12.078 -7.316 -9.898 1 98 130 LEU B C 1
ATOM 2100 O O . LEU B 1 130 ? -12.953 -7.051 -10.727 1 98 130 LEU B O 1
ATOM 2104 N N . HIS B 1 131 ? -11.867 -6.617 -8.82 1 97.81 131 HIS B N 1
ATOM 2105 C CA . HIS B 1 131 ? -12.586 -5.371 -8.594 1 97.81 131 HIS B CA 1
ATOM 2106 C C . HIS B 1 131 ? -11.734 -4.164 -8.961 1 97.81 131 HIS B C 1
ATOM 2108 O O . HIS B 1 131 ? -12.227 -3.211 -9.57 1 97.81 131 HIS B O 1
ATOM 2114 N N . SER B 1 132 ? -10.5 -4.133 -8.602 1 97.69 132 SER B N 1
ATOM 2115 C CA . SER B 1 132 ? -9.641 -3.006 -8.938 1 97.69 132 SER B CA 1
ATOM 2116 C C . SER B 1 132 ? -8.172 -3.42 -8.945 1 97.69 132 SER B C 1
ATOM 2118 O O . SER B 1 132 ? -7.77 -4.328 -8.211 1 97.69 132 SER B O 1
ATOM 2120 N N . LEU B 1 133 ? -7.441 -2.873 -9.828 1 97.88 133 LEU B N 1
ATOM 2121 C CA . LEU B 1 133 ? -5.984 -2.922 -9.898 1 97.88 133 LEU B CA 1
ATOM 2122 C C . LEU B 1 133 ? -5.402 -1.521 -10.07 1 97.88 133 LEU B C 1
ATOM 2124 O O . LEU B 1 133 ? -5.68 -0.843 -11.062 1 97.88 133 LEU B O 1
ATOM 2128 N N . LYS B 1 134 ? -4.672 -1.063 -9.039 1 96.94 134 LYS B N 1
ATOM 2129 C CA . LYS B 1 134 ? -4.062 0.263 -9.07 1 96.94 134 LYS B CA 1
ATOM 2130 C C . LYS B 1 134 ? -2.555 0.183 -8.852 1 96.94 134 LYS B C 1
ATOM 2132 O O . LYS B 1 134 ? -2.078 -0.655 -8.086 1 96.94 134 LYS B O 1
ATOM 2137 N N . VAL B 1 135 ? -1.883 0.983 -9.539 1 95.5 135 VAL B N 1
ATOM 2138 C CA . VAL B 1 135 ? -0.435 1.085 -9.383 1 95.5 135 VAL B CA 1
ATOM 2139 C C . VAL B 1 135 ? -0.058 2.5 -8.953 1 95.5 135 VAL B C 1
ATOM 2141 O O . VAL B 1 135 ? -0.475 3.477 -9.586 1 95.5 135 VAL B O 1
ATOM 2144 N N . PHE B 1 136 ? 0.702 2.451 -7.738 1 93.31 136 PHE B N 1
ATOM 2145 C CA . PHE B 1 136 ? 1.119 3.734 -7.184 1 93.31 136 PHE B CA 1
ATOM 2146 C C . PHE B 1 136 ? 2.635 3.883 -7.242 1 93.31 136 PHE B C 1
ATOM 2148 O O . PHE B 1 136 ? 3.365 2.893 -7.152 1 93.31 136 PHE B O 1
#

Radius of gyration: 19.76 Å; Cα contacts (8 Å, |Δi|>4): 731; chains: 2; bounding box: 35×53×50 Å

Foldseek 3Di:
DFPPKDKDFAAQFDDAFKKKKWKFAFAQPFAKKWKFQFLDPDPLTWTQWIWMQGPNVFWTWIWTGDPNDIDDIDTWDTGPHDHPDMWMWMFGDHPFFTFIDIDNDTIDTHGGPDDSRSGTMIIITGRIGTDDIDMD/DFPPKDKDFAAQFDDAFKKKKWKFAFAQPFAKKWKFQFLDPDPLGWTQWIWMQGPNVFWTWIWTGDPNDIDDIDTWDTGPHDHPDMWMWMFGDHPFFTFIDIDNDTIDTHGGPDDSRSGTMIIITGRIGTDDIDMD

Organism: Nannospalax galili (NCBI:txid1026970)

Nearest PDB structures (foldseek):
  7n8d-assembly1_B  TM=9.831E-01  e=1.305E-22  Homo sapiens
  7n8g-assembly1_B  TM=1.001E+00  e=6.399E-22  Homo sapiens
  7n57-assembly1_B  TM=9.884E-01  e=5.775E-22  Homo sapiens
  7rdg-assembly2_B  TM=9.815E-01  e=6.399E-22  Homo sapiens
  7tkx-assembly1_A  TM=9.809E-01  e=1.125E-21  Homo sapiens